Protein AF-0000000085151827 (afdb_homodimer)

InterPro domains:
  IPR039366 Type 3 secretion system pilotin [PF09619] (33-127)
  IPR053196 Uncharacterized lipoprotein YbaY-like [PTHR38013] (10-132)

Structure (mmCIF, N/CA/C/O backbone):
data_AF-0000000085151827-model_v1
#
loop_
_entity.id
_entity.type
_entity.pdbx_description
1 polymer 'Chaperone for general secretion pathway YbaY'
#
loop_
_atom_site.group_PDB
_atom_site.id
_atom_site.type_symbol
_atom_site.label_atom_id
_atom_site.label_alt_id
_atom_site.label_comp_id
_atom_site.label_asym_id
_atom_site.label_entity_id
_atom_site.label_seq_id
_atom_site.pdbx_PDB_ins_code
_atom_site.Cartn_x
_atom_site.Cartn_y
_atom_site.Cartn_z
_atom_site.occupancy
_atom_site.B_iso_or_equiv
_atom_site.auth_seq_id
_atom_site.auth_comp_id
_atom_site.auth_asym_id
_atom_site.auth_atom_id
_atom_site.pdbx_PDB_model_num
ATOM 1 N N . MET A 1 1 ? -59.781 53 51.469 1 29.02 1 MET A N 1
ATOM 2 C CA . MET A 1 1 ? -58.344 53.125 51.094 1 29.02 1 MET A CA 1
ATOM 3 C C . MET A 1 1 ? -57.875 51.938 50.312 1 29.02 1 MET A C 1
ATOM 5 O O . MET A 1 1 ? -56.719 51.844 49.938 1 29.02 1 MET A O 1
ATOM 9 N N . LEU A 1 2 ? -58.906 50.969 50 1 37.53 2 LEU A N 1
ATOM 10 C CA . LEU A 1 2 ? -58.656 49.625 49.5 1 37.53 2 LEU A CA 1
ATOM 11 C C . LEU A 1 2 ? -58.375 49.656 48 1 37.53 2 LEU A C 1
ATOM 13 O O . LEU A 1 2 ? -58.219 48.594 47.375 1 37.53 2 LEU A O 1
ATOM 17 N N . ILE A 1 3 ? -58.438 50.781 47.312 1 39.69 3 ILE A N 1
ATOM 18 C CA . ILE A 1 3 ? -58.5 50.844 45.875 1 39.69 3 ILE A CA 1
ATOM 19 C C . ILE A 1 3 ? -57.094 50.594 45.281 1 39.69 3 ILE A C 1
ATOM 21 O O . ILE A 1 3 ? -56.906 50.594 44.062 1 39.69 3 ILE A O 1
ATOM 25 N N . ILE A 1 4 ? -56.031 50.75 46.156 1 45.44 4 ILE A N 1
ATOM 26 C CA . ILE A 1 4 ? -54.719 51 45.531 1 45.44 4 ILE A CA 1
ATOM 27 C C . ILE A 1 4 ? -54.188 49.688 44.938 1 45.44 4 ILE A C 1
ATOM 29 O O . ILE A 1 4 ? -53.125 49.688 44.344 1 45.44 4 ILE A O 1
ATOM 33 N N . LYS A 1 5 ? -54.75 48.531 45.312 1 45.72 5 LYS A N 1
ATOM 34 C CA . LYS A 1 5 ? -53.812 47.406 45.188 1 45.72 5 LYS A CA 1
ATOM 35 C C . LYS A 1 5 ? -53.688 46.969 43.75 1 45.72 5 LYS A C 1
ATOM 37 O O . LYS A 1 5 ? -53 45.969 43.438 1 45.72 5 LYS A O 1
ATOM 42 N N . LYS A 1 6 ? -54.688 47.406 42.938 1 51.09 6 LYS A N 1
ATOM 43 C CA . LYS A 1 6 ? -54.719 46.594 41.719 1 51.09 6 LYS A CA 1
ATOM 44 C C . LYS A 1 6 ? -53.562 46.938 40.781 1 51.09 6 LYS A C 1
ATOM 46 O O . LYS A 1 6 ? -53.375 46.281 39.781 1 51.09 6 LYS A O 1
ATOM 51 N N . GLY A 1 7 ? -52.844 48.094 41.031 1 41.97 7 GLY A N 1
ATOM 52 C CA . GLY A 1 7 ? -51.938 48.5 39.969 1 41.97 7 GLY A CA 1
ATOM 53 C C . GLY A 1 7 ? -50.625 47.75 40 1 41.97 7 GLY A C 1
ATOM 54 O O . GLY A 1 7 ? -49.844 47.844 39.031 1 41.97 7 GLY A O 1
ATOM 55 N N . ILE A 1 8 ? -50.219 47.188 41.219 1 50 8 ILE A N 1
ATOM 56 C CA . ILE A 1 8 ? -48.844 46.719 41.344 1 50 8 ILE A CA 1
ATOM 57 C C . ILE A 1 8 ? -48.688 45.375 40.656 1 50 8 ILE A C 1
ATOM 59 O O . ILE A 1 8 ? -47.562 44.906 40.469 1 50 8 ILE A O 1
ATOM 63 N N . GLN A 1 9 ? -49.812 44.688 40.281 1 51.62 9 GLN A N 1
ATOM 64 C CA . GLN A 1 9 ? -49.562 43.312 39.812 1 51.62 9 GLN A CA 1
ATOM 65 C C . GLN A 1 9 ? -48.969 43.281 38.406 1 51.62 9 GLN A C 1
ATOM 67 O O . GLN A 1 9 ? -48.219 42.375 38.062 1 51.62 9 GLN A O 1
ATOM 72 N N . PHE A 1 10 ? -49.219 44.375 37.625 1 53.09 10 PHE A N 1
ATOM 73 C CA . PHE A 1 10 ? -48.875 44.188 36.219 1 53.09 10 PHE A CA 1
ATOM 74 C C . PHE A 1 10 ? -47.375 44.406 36 1 53.09 10 PHE A C 1
ATOM 76 O O . PHE A 1 10 ? -46.844 44.062 34.938 1 53.09 10 PHE A O 1
ATOM 83 N N . ALA A 1 11 ? -46.656 45.125 36.938 1 52.56 11 ALA A N 1
ATOM 84 C CA . ALA A 1 11 ? -45.281 45.531 36.625 1 52.56 11 ALA A CA 1
ATOM 85 C C . ALA A 1 11 ? -44.312 44.375 36.812 1 52.56 11 ALA A C 1
ATOM 87 O O . ALA A 1 11 ? -43.188 44.438 36.312 1 52.56 11 ALA A O 1
ATOM 88 N N . VAL A 1 12 ? -44.656 43.312 37.562 1 53.84 12 VAL A N 1
ATOM 89 C CA . VAL A 1 12 ? -43.656 42.312 37.906 1 53.84 12 VAL A CA 1
ATOM 90 C C . VAL A 1 12 ? -43.406 41.375 36.75 1 53.84 12 VAL A C 1
ATOM 92 O O . VAL A 1 12 ? -42.312 40.812 36.594 1 53.84 12 VAL A O 1
ATOM 95 N N . VAL A 1 13 ? -44.312 41.188 35.812 1 55.31 13 VAL A N 1
ATOM 96 C CA . VAL A 1 13 ? -44.188 40.094 34.844 1 55.31 13 VAL A CA 1
ATOM 97 C C . VAL A 1 13 ? -43.188 40.5 33.75 1 55.31 13 VAL A C 1
ATOM 99 O O . VAL A 1 13 ? -42.594 39.625 33.094 1 55.31 13 VAL A O 1
ATOM 102 N N . THR A 1 14 ? -42.875 41.781 33.438 1 55.44 14 THR A N 1
ATOM 103 C CA . THR A 1 14 ? -42.156 42.125 32.188 1 55.44 14 THR A CA 1
ATOM 104 C C . THR A 1 14 ? -40.656 41.906 32.344 1 55.44 14 THR A C 1
ATOM 106 O O . THR A 1 14 ? -39.938 41.906 31.344 1 55.44 14 THR A O 1
ATOM 109 N N . LEU A 1 15 ? -40 41.688 33.531 1 56.03 15 LEU A N 1
ATOM 110 C CA . LEU A 1 15 ? -38.562 41.719 33.625 1 56.03 15 LEU A CA 1
ATOM 111 C C . LEU A 1 15 ? -37.938 40.406 33.156 1 56.03 15 LEU A C 1
ATOM 113 O O . LEU A 1 15 ? -36.781 40.375 32.781 1 56.03 15 LEU A O 1
ATOM 117 N N . ILE A 1 16 ? -38.625 39.312 33.125 1 59.09 16 ILE A N 1
ATOM 118 C CA . ILE A 1 16 ? -37.938 38.031 33.031 1 59.09 16 ILE A CA 1
ATOM 119 C C . ILE A 1 16 ? -37.562 37.75 31.578 1 59.09 16 ILE A C 1
ATOM 121 O O . ILE A 1 16 ? -36.906 36.75 31.281 1 59.09 16 ILE A O 1
ATOM 125 N N . ALA A 1 17 ? -37.938 38.5 30.5 1 56.44 17 ALA A N 1
ATOM 126 C CA . ALA A 1 17 ? -37.781 37.938 29.172 1 56.44 17 ALA A CA 1
ATOM 127 C C . ALA A 1 17 ? -36.375 38.125 28.625 1 56.44 17 ALA A C 1
ATOM 129 O O . ALA A 1 17 ? -36.062 37.688 27.5 1 56.44 17 ALA A O 1
ATOM 130 N N . ILE A 1 18 ? -35.438 38.875 29.156 1 57.5 18 ILE A N 1
ATOM 131 C CA . ILE A 1 18 ? -34.312 39.312 28.312 1 57.5 18 ILE A CA 1
ATOM 132 C C . ILE A 1 18 ? -33.25 38.219 28.297 1 57.5 18 ILE A C 1
ATOM 134 O O . ILE A 1 18 ? -32.219 38.375 27.641 1 57.5 18 ILE A O 1
ATOM 138 N N . MET A 1 19 ? -33.188 37.156 29.141 1 54.66 19 MET A N 1
ATOM 139 C CA . MET A 1 19 ? -31.922 36.438 29.234 1 54.66 19 MET A CA 1
ATOM 140 C C . MET A 1 19 ? -31.812 35.406 28.125 1 54.66 19 MET A C 1
ATOM 142 O O . MET A 1 19 ? -30.984 34.469 28.219 1 54.66 19 MET A O 1
ATOM 146 N N . LEU A 1 20 ? -32.719 35.219 27.172 1 57.94 20 LEU A N 1
ATOM 147 C CA . LEU A 1 20 ? -32.594 34.031 26.312 1 57.94 20 LEU A CA 1
ATOM 148 C C . LEU A 1 20 ? -31.562 34.281 25.203 1 57.94 20 LEU A C 1
ATOM 150 O O . LEU A 1 20 ? -31.547 33.562 24.203 1 57.94 20 LEU A O 1
ATOM 154 N N . ASN A 1 21 ? -30.703 35.344 25.188 1 58.06 21 ASN A N 1
ATOM 155 C CA . ASN A 1 21 ? -29.859 35.438 23.984 1 58.06 21 ASN A CA 1
ATOM 156 C C . ASN A 1 21 ? -28.688 34.469 24.016 1 58.06 21 ASN A C 1
ATOM 158 O O . ASN A 1 21 ? -27.719 34.625 23.281 1 58.06 21 ASN A O 1
ATOM 162 N N . GLY A 1 22 ? -28.531 33.562 25.031 1 57.38 22 GLY A N 1
ATOM 163 C CA . GLY A 1 22 ? -27.234 32.938 25.109 1 57.38 22 GLY A CA 1
ATOM 164 C C . GLY A 1 22 ? -26.984 31.938 24 1 57.38 22 GLY A C 1
ATOM 165 O O . GLY A 1 22 ? -26.297 30.938 24.203 1 57.38 22 GLY A O 1
ATOM 166 N N . CYS A 1 23 ? -27.703 31.906 22.844 1 57.81 23 CYS A N 1
ATOM 167 C CA . CYS A 1 23 ? -27.297 30.906 21.859 1 57.81 23 CYS A CA 1
ATOM 168 C C . CYS A 1 23 ? -25.953 31.25 21.234 1 57.81 23 CYS A C 1
ATOM 170 O O . CYS A 1 23 ? -25.859 32.219 20.469 1 57.81 23 CYS A O 1
ATOM 172 N N . VAL A 1 24 ? -24.797 31.094 21.906 1 63.91 24 VAL A N 1
ATOM 173 C CA . VAL A 1 24 ? -23.5 31.172 21.266 1 63.91 24 VAL A CA 1
ATOM 174 C C . VAL A 1 24 ? -23.438 30.203 20.078 1 63.91 24 VAL A C 1
ATOM 176 O O . VAL A 1 24 ? -23.609 28.984 20.25 1 63.91 24 VAL A O 1
ATOM 179 N N . THR A 1 25 ? -23.781 30.516 18.828 1 65.62 25 THR A N 1
ATOM 180 C CA . THR A 1 25 ? -23.531 29.703 17.656 1 65.62 25 THR A CA 1
ATOM 181 C C . THR A 1 25 ? -22.047 29.375 17.516 1 65.62 25 THR A C 1
ATOM 183 O O . THR A 1 25 ? -21.219 30.281 17.391 1 65.62 25 THR A O 1
ATOM 186 N N . ILE A 1 26 ? -21.578 28.375 18.062 1 68.25 26 ILE A N 1
ATOM 187 C CA . ILE A 1 26 ? -20.219 27.906 17.844 1 68.25 26 ILE A CA 1
ATOM 188 C C . ILE A 1 26 ? -19.953 27.734 16.344 1 68.25 26 ILE A C 1
ATOM 190 O O . ILE A 1 26 ? -20.625 26.922 15.688 1 68.25 26 ILE A O 1
ATOM 194 N N . GLU A 1 27 ? -19.531 28.781 15.617 1 73.62 27 GLU A N 1
ATOM 195 C CA . GLU A 1 27 ? -19.141 28.594 14.227 1 73.62 27 GLU A CA 1
ATOM 196 C C . GLU A 1 27 ? -18.094 27.484 14.102 1 73.62 27 GLU A C 1
ATOM 198 O O . GLU A 1 27 ? -17.094 27.484 14.82 1 73.62 27 GLU A O 1
ATOM 203 N N . PRO A 1 28 ? -18.375 26.469 13.5 1 77.19 28 PRO A N 1
ATOM 204 C CA . PRO A 1 28 ? -17.359 25.422 13.32 1 77.19 28 PRO A CA 1
ATOM 205 C C . PRO A 1 28 ? -16.062 25.953 12.719 1 77.19 28 PRO A C 1
ATOM 207 O O . PRO A 1 28 ? -16.078 26.859 11.883 1 77.19 28 PRO A O 1
ATOM 210 N N . GLU A 1 29 ? -14.984 25.828 13.375 1 86.5 29 GLU A N 1
ATOM 211 C CA . GLU A 1 29 ? -13.68 26.219 12.867 1 86.5 29 GLU A CA 1
ATOM 212 C C . GLU A 1 29 ? -13.453 25.703 11.445 1 86.5 29 GLU A C 1
ATOM 214 O O . GLU A 1 29 ? -13.961 24.641 11.086 1 86.5 29 GLU A O 1
ATOM 219 N N . LYS A 1 30 ? -12.852 26.469 10.594 1 93.19 30 LYS A N 1
ATOM 220 C CA . LYS A 1 30 ? -12.562 26.094 9.211 1 93.19 30 LYS A CA 1
ATOM 221 C C . LYS A 1 30 ? -11.594 24.922 9.148 1 93.19 30 LYS A C 1
ATOM 223 O O . LYS A 1 30 ? -10.641 24.844 9.922 1 93.19 30 LYS A O 1
ATOM 228 N N . PRO A 1 31 ? -11.82 24.016 8.227 1 96.19 31 PRO A N 1
ATOM 229 C CA . PRO A 1 31 ? -10.93 22.859 8.109 1 96.19 31 PRO A CA 1
ATOM 230 C C . PRO A 1 31 ? -9.516 23.25 7.676 1 96.19 31 PRO A C 1
ATOM 232 O O . PRO A 1 31 ? -9.312 24.344 7.141 1 96.19 31 PRO A O 1
ATOM 235 N N . VAL A 1 32 ? -8.609 22.438 7.977 1 97.5 32 VAL A N 1
ATOM 236 C CA . VAL A 1 32 ? -7.223 22.594 7.535 1 97.5 32 VAL A CA 1
ATOM 237 C C . VAL A 1 32 ? -7.012 21.812 6.234 1 97.5 32 VAL A C 1
ATOM 239 O O . VAL A 1 32 ? -7.312 20.625 6.16 1 97.5 32 VAL A O 1
ATOM 242 N N . ILE A 1 33 ? -6.504 22.453 5.203 1 98.31 33 ILE A N 1
ATOM 243 C CA . ILE A 1 33 ? -6.332 21.844 3.889 1 98.31 33 ILE A CA 1
ATOM 244 C C . ILE A 1 33 ? -4.844 21.719 3.562 1 98.31 33 ILE A C 1
ATOM 246 O O . ILE A 1 33 ? -4.09 22.688 3.719 1 98.31 33 ILE A O 1
ATOM 250 N N . VAL A 1 34 ? -4.418 20.547 3.217 1 98.69 34 VAL A N 1
ATOM 251 C CA . VAL A 1 34 ? -3.07 20.312 2.705 1 98.69 34 VAL A CA 1
ATOM 252 C C . VAL A 1 34 ? -3.139 19.922 1.23 1 98.69 34 VAL A C 1
ATOM 254 O O . VAL A 1 34 ? -3.785 18.938 0.871 1 98.69 34 VAL A O 1
ATOM 257 N N . ASN A 1 35 ? -2.525 20.656 0.354 1 98.56 35 ASN A N 1
ATOM 258 C CA . ASN A 1 35 ? -2.508 20.375 -1.078 1 98.56 35 ASN A CA 1
ATOM 259 C C . ASN A 1 35 ? -1.084 20.25 -1.606 1 98.56 35 ASN A C 1
ATOM 261 O O . ASN A 1 35 ? -0.129 20.656 -0.941 1 98.56 35 ASN A O 1
ATOM 265 N N . GLY A 1 36 ? -0.943 19.625 -2.799 1 98.75 36 GLY A N 1
ATOM 266 C CA . GLY A 1 36 ? 0.365 19.547 -3.428 1 98.75 36 GLY A CA 1
ATOM 267 C C . GLY A 1 36 ? 0.406 18.547 -4.574 1 98.75 36 GLY A C 1
ATOM 268 O O . GLY A 1 36 ? -0.617 18.266 -5.203 1 98.75 36 GLY A O 1
ATOM 269 N N . TYR A 1 37 ? 1.612 18.203 -4.887 1 98.81 37 TYR A N 1
ATOM 270 C CA . TYR A 1 37 ? 1.882 17.234 -5.945 1 98.81 37 TYR A CA 1
ATOM 271 C C . TYR A 1 37 ? 2.867 16.172 -5.473 1 98.81 37 TYR A C 1
ATOM 273 O O . TYR A 1 37 ? 3.742 16.438 -4.648 1 98.81 37 TYR A O 1
ATOM 281 N N . ALA A 1 38 ? 2.674 14.961 -5.895 1 98.88 38 ALA A N 1
ATOM 282 C CA . ALA A 1 38 ? 3.637 13.883 -5.703 1 98.88 38 ALA A CA 1
ATOM 283 C C . ALA A 1 38 ? 4.215 13.422 -7.039 1 98.88 38 ALA A C 1
ATOM 285 O O . ALA A 1 38 ? 3.469 13.094 -7.965 1 98.88 38 ALA A O 1
ATOM 286 N N . GLY A 1 39 ? 5.527 13.422 -7.129 1 98.69 39 GLY A N 1
ATOM 287 C CA . GLY A 1 39 ? 6.176 13.031 -8.375 1 98.69 39 GLY A CA 1
ATOM 288 C C . GLY A 1 39 ? 7.582 12.5 -8.172 1 98.69 39 GLY A C 1
ATOM 289 O O . GLY A 1 39 ? 7.957 12.125 -7.059 1 98.69 39 GLY A O 1
ATOM 290 N N . TYR A 1 40 ? 8.266 12.281 -9.297 1 98.62 40 TYR A N 1
ATOM 291 C CA . TYR A 1 40 ? 9.664 11.891 -9.344 1 98.62 40 TYR A CA 1
ATOM 292 C C . TYR A 1 40 ? 10.398 12.609 -10.469 1 98.62 40 TYR A C 1
ATOM 294 O O . TYR A 1 40 ? 9.766 13.148 -11.383 1 98.62 40 TYR A O 1
ATOM 302 N N . ILE A 1 41 ? 11.711 12.609 -10.484 1 96.94 41 ILE A N 1
ATOM 303 C CA . ILE A 1 41 ? 12.5 13.406 -11.406 1 96.94 41 ILE A CA 1
ATOM 304 C C . ILE A 1 41 ? 12.852 12.578 -12.641 1 96.94 41 ILE A C 1
ATOM 306 O O . ILE A 1 41 ? 12.875 13.094 -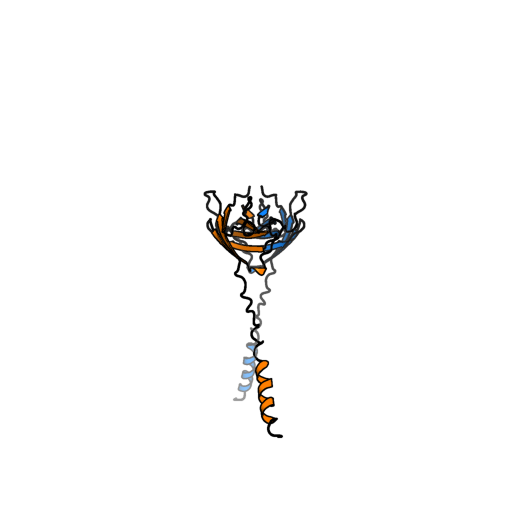13.758 1 96.94 41 ILE A O 1
ATOM 310 N N . GLU A 1 42 ? 13.039 11.258 -12.5 1 94.94 42 GLU A N 1
ATOM 311 C CA . GLU A 1 42 ? 13.469 10.383 -13.594 1 94.94 42 GLU A CA 1
ATOM 312 C C . GLU A 1 42 ? 12.5 10.445 -14.766 1 94.94 42 GLU A C 1
ATOM 314 O O . GLU A 1 42 ? 11.281 10.469 -14.57 1 94.94 42 GLU A O 1
ATOM 319 N N . LYS A 1 43 ? 13.172 10.57 -15.984 1 93.81 43 LYS A N 1
ATOM 320 C CA . LYS A 1 43 ? 12.352 10.555 -17.188 1 93.81 43 LYS A CA 1
ATOM 321 C C . LYS A 1 43 ? 11.992 9.125 -17.594 1 93.81 43 LYS A C 1
ATOM 323 O O . LYS A 1 43 ? 12.516 8.602 -18.578 1 93.81 43 LYS A O 1
ATOM 328 N N . ILE A 1 44 ? 11.109 8.578 -16.922 1 93.5 44 ILE A N 1
ATOM 329 C CA . ILE A 1 44 ? 10.68 7.207 -17.156 1 93.5 44 ILE A CA 1
ATOM 330 C C . ILE A 1 44 ? 9.148 7.141 -17.141 1 93.5 44 ILE A C 1
ATOM 332 O O 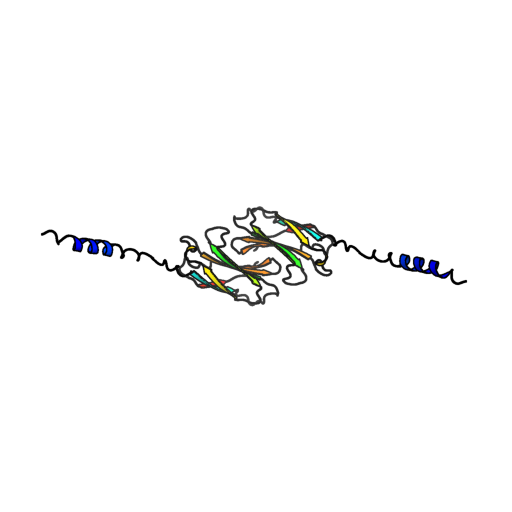. ILE A 1 44 ? 8.5 7.734 -16.281 1 93.5 44 ILE A O 1
ATOM 336 N N . ALA A 1 45 ? 8.664 6.434 -18.125 1 94.38 45 ALA A N 1
ATOM 337 C CA . ALA A 1 45 ? 7.223 6.172 -18.156 1 94.38 45 ALA A CA 1
ATOM 338 C C . ALA A 1 45 ? 6.859 5.043 -17.203 1 94.38 45 ALA A C 1
ATOM 340 O O . ALA A 1 45 ? 7.574 4.043 -17.109 1 94.38 45 ALA A O 1
ATOM 341 N N . LEU A 1 46 ? 5.711 5.148 -16.531 1 96.88 46 LEU A N 1
ATOM 342 C CA . LEU A 1 46 ? 5.219 4.105 -15.641 1 96.88 46 LEU A CA 1
ATOM 343 C C . LEU A 1 46 ? 4.59 2.963 -16.438 1 96.88 46 LEU A C 1
ATOM 345 O O . LEU A 1 46 ? 3.883 3.201 -17.422 1 96.88 46 LEU A O 1
ATOM 349 N N . PRO A 1 47 ? 4.891 1.758 -15.969 1 94.25 47 PRO A N 1
ATOM 350 C CA . PRO A 1 47 ? 4.102 0.685 -16.578 1 94.25 47 PRO A CA 1
ATOM 351 C C . PRO A 1 47 ? 2.607 0.82 -16.312 1 94.25 47 PRO A C 1
ATOM 353 O O . PRO A 1 47 ? 2.209 1.533 -15.383 1 94.25 47 PRO A O 1
ATOM 356 N N . GLN A 1 48 ? 1.887 0.151 -17.141 1 93.94 48 GLN A N 1
ATOM 357 C CA . GLN A 1 48 ? 0.452 0.124 -16.891 1 93.94 48 GLN A CA 1
ATOM 358 C C . GLN A 1 48 ? 0.142 -0.593 -15.57 1 93.94 48 GLN A C 1
ATOM 360 O O . GLN A 1 48 ? 0.761 -1.611 -15.258 1 93.94 48 GLN A O 1
ATOM 365 N N . GLY A 1 49 ? -0.82 -0.08 -14.859 1 94.25 49 GLY A N 1
ATOM 366 C CA . GLY A 1 49 ? -1.29 -0.765 -13.664 1 94.25 49 GLY A CA 1
ATOM 367 C C . GLY A 1 49 ? -0.593 -0.304 -12.398 1 94.25 49 GLY A C 1
ATOM 368 O O . GLY A 1 49 ? -0.712 -0.942 -11.352 1 94.25 49 GLY A O 1
ATOM 369 N N . CYS A 1 50 ? 0.085 0.76 -12.492 1 96.94 50 CYS A N 1
ATOM 370 C CA . CYS A 1 50 ? 0.715 1.301 -11.297 1 96.94 50 CYS A CA 1
ATOM 371 C C . CYS A 1 50 ? -0.319 1.942 -10.375 1 96.94 50 CYS A C 1
ATOM 373 O O . CYS A 1 50 ? -1.352 2.428 -10.844 1 96.94 50 CYS A O 1
ATOM 375 N N . LYS A 1 51 ? -0.005 1.865 -9.102 1 96.88 51 LYS A N 1
ATOM 376 C CA . LYS A 1 51 ? -0.793 2.541 -8.078 1 96.88 51 LYS A CA 1
ATOM 377 C C . LYS A 1 51 ? 0.071 3.498 -7.262 1 96.88 51 LYS A C 1
ATOM 379 O O . LYS A 1 51 ? 1.271 3.268 -7.09 1 96.88 51 LYS A O 1
ATOM 384 N N . ILE A 1 52 ? -0.596 4.559 -6.848 1 98.19 52 ILE A N 1
ATOM 385 C CA . ILE A 1 52 ? 0.093 5.473 -5.945 1 98.19 52 ILE A CA 1
ATOM 386 C C . ILE A 1 52 ? -0.633 5.516 -4.602 1 98.19 52 ILE A C 1
ATOM 388 O O . ILE A 1 52 ? -1.865 5.48 -4.555 1 98.19 52 ILE A O 1
ATOM 392 N N . ASN A 1 53 ? 0.134 5.496 -3.559 1 98.06 53 ASN A N 1
ATOM 393 C CA . ASN A 1 53 ? -0.335 5.812 -2.213 1 98.06 53 ASN A CA 1
ATOM 394 C C . ASN A 1 53 ? 0.277 7.113 -1.7 1 98.06 53 ASN A C 1
ATOM 396 O O . ASN A 1 53 ? 1.497 7.285 -1.731 1 98.06 53 ASN A O 1
ATOM 400 N N . ILE A 1 54 ? -0.564 8.062 -1.331 1 98.81 54 ILE A N 1
ATOM 401 C CA . ILE A 1 54 ? -0.138 9.305 -0.692 1 98.81 54 ILE A CA 1
ATOM 402 C C . ILE A 1 54 ? -0.708 9.375 0.722 1 98.81 54 ILE A C 1
ATOM 404 O O . ILE A 1 54 ? -1.912 9.203 0.922 1 98.81 54 ILE A O 1
ATOM 408 N N . ALA A 1 55 ? 0.155 9.625 1.655 1 98.31 55 ALA A N 1
ATOM 409 C CA . ALA A 1 55 ? -0.284 9.578 3.047 1 98.31 55 ALA A CA 1
ATOM 410 C C . ALA A 1 55 ? 0.156 10.828 3.803 1 98.31 55 ALA A C 1
ATOM 412 O O . ALA A 1 55 ? 1.257 11.344 3.582 1 98.31 55 ALA A O 1
ATOM 413 N N . LEU A 1 56 ? -0.743 11.367 4.547 1 98.44 56 LEU A N 1
ATOM 414 C CA . LEU A 1 56 ? -0.433 12.32 5.605 1 98.44 56 LEU A CA 1
ATOM 415 C C . LEU A 1 56 ? -0.112 11.602 6.91 1 98.44 56 LEU A C 1
ATOM 417 O O . LEU A 1 56 ? -0.943 10.852 7.43 1 98.44 56 LEU A O 1
ATOM 421 N N . ILE A 1 57 ? 1.115 11.828 7.438 1 97.56 57 ILE A N 1
ATOM 422 C CA . ILE A 1 57 ? 1.557 11.031 8.578 1 97.56 57 ILE A CA 1
ATOM 423 C C . ILE A 1 57 ? 2.057 11.945 9.688 1 97.56 57 ILE A C 1
ATOM 425 O O . ILE A 1 57 ? 2.098 13.164 9.523 1 97.56 57 ILE A O 1
ATOM 429 N N . ASP A 1 58 ? 2.246 11.32 10.898 1 97.31 58 ASP A N 1
ATOM 430 C CA . ASP A 1 58 ? 2.982 11.938 12 1 97.31 58 ASP A CA 1
ATOM 431 C C . ASP A 1 58 ? 4.406 11.398 12.078 1 97.31 58 ASP A C 1
ATOM 433 O O . ASP A 1 58 ? 4.617 10.234 12.422 1 97.31 58 ASP A O 1
ATOM 437 N N . PHE A 1 59 ? 5.438 12.203 11.766 1 95.69 59 PHE A N 1
ATOM 438 C CA . PHE A 1 59 ? 6.824 11.758 11.766 1 95.69 59 PHE A CA 1
ATOM 439 C C . PHE A 1 59 ? 7.262 11.328 13.164 1 95.69 59 PHE A C 1
ATOM 441 O O . PHE A 1 59 ? 8.227 10.578 13.312 1 95.69 59 PHE A O 1
ATOM 448 N N . ASN A 1 60 ? 6.492 11.719 14.148 1 94.5 60 ASN A N 1
ATOM 449 C CA . ASN A 1 60 ? 6.91 11.43 15.523 1 94.5 60 ASN A CA 1
ATOM 450 C C . ASN A 1 60 ? 6.348 10.102 16.016 1 94.5 60 ASN A C 1
ATOM 452 O O . ASN A 1 60 ? 6.859 9.523 16.969 1 94.5 60 ASN A O 1
ATOM 456 N N . THR A 1 61 ? 5.25 9.711 15.445 1 92.69 61 THR A N 1
ATOM 457 C CA . THR A 1 61 ? 4.559 8.523 15.938 1 92.69 61 THR A CA 1
ATOM 458 C C . THR A 1 61 ? 4.629 7.398 14.906 1 92.69 61 THR A C 1
ATOM 460 O O . THR A 1 61 ? 3.898 7.41 13.914 1 92.69 61 THR A O 1
ATOM 463 N N . PRO A 1 62 ? 5.398 6.418 15.258 1 85.19 62 PRO A N 1
ATOM 464 C CA . PRO A 1 62 ? 5.547 5.301 14.32 1 85.19 62 PRO A CA 1
ATOM 465 C C . PRO A 1 62 ? 4.207 4.707 13.898 1 85.19 62 PRO A C 1
ATOM 467 O O . PRO A 1 62 ? 3.35 4.434 14.742 1 85.19 62 PRO A O 1
ATOM 470 N N . GLY A 1 63 ? 4.066 4.555 12.633 1 85.12 63 GLY A N 1
ATOM 471 C CA . GLY A 1 63 ? 2.908 3.865 12.086 1 85.12 63 GLY A CA 1
ATOM 472 C C . GLY A 1 63 ? 1.66 4.727 12.062 1 85.12 63 GLY A C 1
ATOM 473 O O . GLY A 1 63 ? 0.584 4.258 11.68 1 85.12 63 GLY A O 1
ATOM 474 N N . ALA A 1 64 ? 1.742 5.969 12.5 1 90.31 64 ALA A N 1
ATOM 475 C CA . ALA A 1 64 ? 0.556 6.816 12.578 1 90.31 64 ALA A CA 1
ATOM 476 C C . ALA A 1 64 ? 0.232 7.43 11.219 1 90.31 64 ALA A C 1
ATOM 478 O O . ALA A 1 64 ? 0.827 8.438 10.82 1 90.31 64 ALA A O 1
ATOM 479 N N . ILE A 1 65 ? -0.671 6.84 10.516 1 93.62 65 ILE A N 1
ATOM 480 C CA . ILE A 1 65 ? -1.235 7.391 9.289 1 93.62 65 ILE A CA 1
ATOM 481 C C . ILE A 1 65 ? -2.516 8.156 9.609 1 93.62 65 ILE A C 1
ATOM 483 O O . ILE A 1 65 ? -3.486 7.578 10.102 1 93.62 65 ILE A O 1
ATOM 487 N N . ILE A 1 66 ? -2.457 9.414 9.414 1 95.88 66 ILE A N 1
ATOM 488 C CA . ILE A 1 66 ? -3.582 10.289 9.703 1 95.88 66 ILE A CA 1
ATOM 489 C C . ILE A 1 66 ? -4.633 10.172 8.594 1 95.88 66 ILE A C 1
ATOM 491 O O . ILE A 1 66 ? -5.824 10.031 8.875 1 95.88 66 ILE A O 1
ATOM 495 N N . SER A 1 67 ? -4.242 10.242 7.387 1 95.69 67 SER A N 1
ATOM 496 C CA . SER A 1 67 ? -5.078 10.07 6.199 1 95.69 67 SER A CA 1
ATOM 497 C C . SER A 1 67 ? -4.254 9.578 5.016 1 95.69 67 SER A C 1
ATOM 499 O O . SER A 1 67 ? -3.047 9.812 4.945 1 95.69 67 SER A O 1
ATOM 501 N N . GLN A 1 68 ? -4.977 8.812 4.137 1 96.44 68 GLN A N 1
ATOM 502 C CA . GLN A 1 68 ? -4.254 8.352 2.955 1 96.44 68 GLN A CA 1
ATOM 503 C C . GLN A 1 68 ? -5.203 8.148 1.774 1 96.44 68 GLN A C 1
ATOM 505 O O . GLN A 1 68 ? -6.406 7.973 1.962 1 96.44 68 GLN A O 1
ATOM 510 N N . LYS A 1 69 ? -4.574 8.148 0.606 1 96.5 69 LYS A N 1
ATOM 511 C CA . LYS A 1 69 ? -5.238 7.891 -0.669 1 96.5 69 LYS A CA 1
ATOM 512 C C . LYS A 1 69 ? -4.445 6.887 -1.506 1 96.5 69 LYS A C 1
ATOM 514 O O . LYS A 1 69 ? -3.219 6.961 -1.575 1 96.5 69 LYS A O 1
ATOM 519 N N . ASN A 1 70 ? -5.109 5.941 -2 1 94.81 70 ASN A N 1
ATOM 520 C CA . ASN A 1 70 ? -4.543 4.91 -2.859 1 94.81 70 ASN A CA 1
ATOM 521 C C . ASN A 1 70 ? -5.336 4.762 -4.156 1 94.81 70 ASN A C 1
ATOM 523 O O . ASN A 1 70 ? -6.535 4.477 -4.125 1 94.81 70 ASN A O 1
ATOM 527 N N . PHE A 1 71 ? -4.734 5.016 -5.285 1 96.81 71 PHE A N 1
ATOM 528 C CA . PHE A 1 71 ? -5.469 4.941 -6.543 1 96.81 71 PHE A CA 1
ATOM 529 C C . PHE A 1 71 ? -4.527 4.621 -7.699 1 96.81 71 PHE A C 1
ATOM 531 O O . PHE A 1 71 ? -3.307 4.727 -7.559 1 96.81 71 PHE A O 1
ATOM 538 N N . ASP A 1 72 ? -5.098 4.242 -8.852 1 96.12 72 ASP A N 1
ATOM 539 C CA . ASP A 1 72 ? -4.34 3.947 -10.062 1 96.12 72 ASP A CA 1
ATOM 540 C C . ASP A 1 72 ? -3.73 5.215 -10.648 1 96.12 72 ASP A C 1
ATOM 542 O O . ASP A 1 72 ? -4.371 6.27 -10.664 1 96.12 72 ASP A O 1
ATOM 546 N N . ILE A 1 73 ? -2.551 5.07 -11.148 1 97.25 73 ILE A N 1
ATOM 547 C CA . ILE A 1 73 ? -1.936 6.223 -11.789 1 97.25 73 ILE A CA 1
ATOM 548 C C . ILE A 1 73 ? -1.328 5.805 -13.125 1 97.25 73 ILE A C 1
ATOM 550 O O . ILE A 1 73 ? -0.834 4.684 -13.266 1 97.25 73 ILE A O 1
ATOM 554 N N . ALA A 1 74 ? -1.287 6.824 -14.078 1 95.56 74 ALA A N 1
ATOM 555 C CA . ALA A 1 74 ? -0.671 6.602 -15.383 1 95.56 74 ALA A CA 1
ATOM 556 C C . ALA A 1 74 ? 0.577 7.465 -15.555 1 95.56 74 ALA A C 1
ATOM 558 O O . ALA A 1 74 ? 1.513 7.078 -16.266 1 95.56 74 ALA A O 1
ATOM 559 N N . ARG A 1 75 ? 0.513 8.586 -14.883 1 96.62 75 ARG A N 1
ATOM 560 C CA . ARG A 1 75 ? 1.622 9.523 -15.023 1 96.62 75 ARG A CA 1
ATOM 561 C C . ARG A 1 75 ? 1.8 10.359 -13.766 1 96.62 75 ARG A C 1
ATOM 563 O O . ARG A 1 75 ? 0.882 10.469 -12.945 1 96.62 75 ARG A O 1
ATOM 570 N N . ALA A 1 76 ? 3.045 10.844 -13.648 1 97.69 76 ALA A N 1
ATOM 571 C CA . ALA A 1 76 ? 3.391 11.797 -12.594 1 97.69 76 ALA A CA 1
ATOM 572 C C . ALA A 1 76 ? 3.854 13.125 -13.18 1 97.69 76 ALA A C 1
ATOM 574 O O . ALA A 1 76 ? 4.316 13.18 -14.32 1 97.69 76 ALA A O 1
ATOM 575 N N . PRO A 1 77 ? 3.66 14.227 -12.406 1 98.31 77 PRO A N 1
ATOM 576 C CA . PRO A 1 77 ? 3.211 14.305 -11.016 1 98.31 77 PRO A CA 1
ATOM 577 C C . PRO A 1 77 ? 1.691 14.25 -10.883 1 98.31 77 PRO A C 1
ATOM 579 O O . PRO A 1 77 ? 0.973 14.547 -11.836 1 98.31 77 PRO A O 1
ATOM 582 N N . VAL A 1 78 ? 1.25 13.789 -9.68 1 98.5 78 VAL A N 1
ATOM 583 C CA . VAL A 1 78 ? -0.172 13.68 -9.375 1 98.5 78 VAL A CA 1
ATOM 584 C C . VAL A 1 78 ? -0.542 14.688 -8.281 1 98.5 78 VAL A C 1
ATOM 586 O O . VAL A 1 78 ? 0.147 14.789 -7.262 1 98.5 78 VAL A O 1
ATOM 589 N N . PRO A 1 79 ? -1.589 15.438 -8.523 1 98.69 79 PRO A N 1
ATOM 590 C CA . PRO A 1 79 ? -2.045 16.328 -7.453 1 98.69 79 PRO A CA 1
ATOM 591 C C . PRO A 1 79 ? -2.744 15.578 -6.324 1 98.69 79 PRO A C 1
ATOM 593 O O . PRO A 1 79 ? -3.285 14.492 -6.543 1 98.69 79 PRO A O 1
ATOM 596 N N . PHE A 1 80 ? -2.678 16.141 -5.16 1 98.81 80 PHE A N 1
ATOM 597 C CA . PHE A 1 80 ? -3.434 15.609 -4.035 1 98.81 80 PHE A CA 1
ATOM 598 C C . PHE A 1 80 ? -3.975 16.734 -3.162 1 98.81 80 PHE A C 1
ATOM 600 O O . PHE A 1 80 ? -3.473 17.859 -3.207 1 98.81 80 PHE A O 1
ATOM 607 N N . LYS A 1 81 ? -5.02 16.359 -2.342 1 98.75 81 LYS A N 1
ATOM 608 C CA . LYS A 1 81 ? -5.633 17.25 -1.36 1 98.75 81 LYS A CA 1
ATOM 609 C C . LYS A 1 81 ? -6.129 16.469 -0.147 1 98.75 81 LYS A C 1
ATOM 611 O O . LYS A 1 81 ? -6.859 15.484 -0.29 1 98.75 81 LYS A O 1
ATOM 616 N N . PHE A 1 82 ? -5.68 16.844 0.947 1 98.62 82 PHE A N 1
ATOM 617 C CA . PHE A 1 82 ? -6.219 16.359 2.211 1 98.62 82 PHE A CA 1
ATOM 618 C C . PHE A 1 82 ? -7.004 17.453 2.926 1 98.62 82 PHE A C 1
ATOM 620 O O . PHE A 1 82 ? -6.539 18.594 3.029 1 98.62 82 PHE A O 1
ATOM 627 N N . THR A 1 83 ? -8.148 17.156 3.42 1 98.25 83 THR A N 1
ATOM 628 C CA . THR A 1 83 ? -8.977 18.047 4.215 1 98.25 83 THR A CA 1
ATOM 629 C C . THR A 1 83 ? -9.18 17.5 5.621 1 98.25 83 THR A C 1
ATOM 631 O O . THR A 1 83 ? -9.797 16.438 5.797 1 98.25 83 THR A O 1
ATOM 634 N N . LEU A 1 84 ? -8.711 18.266 6.578 1 97.44 84 LEU A N 1
ATOM 635 C CA . LEU A 1 84 ? -8.789 17.812 7.965 1 97.44 84 LEU A CA 1
ATOM 636 C C . LEU A 1 84 ? -9.688 18.734 8.781 1 97.44 84 LEU A C 1
ATOM 638 O O . LEU A 1 84 ? -9.484 19.953 8.797 1 97.44 84 LEU A O 1
ATOM 642 N N . PRO A 1 85 ? -10.625 18.094 9.469 1 95 85 PRO A N 1
ATOM 643 C CA . PRO A 1 85 ? -11.297 18.938 10.461 1 95 85 PRO A CA 1
ATOM 644 C C . PRO A 1 85 ? -10.32 19.578 11.445 1 95 85 PRO A C 1
ATOM 646 O O . PRO A 1 85 ? -9.406 18.906 11.93 1 95 85 PRO A O 1
ATOM 649 N N . ALA A 1 86 ? -10.617 20.781 11.773 1 93.69 86 ALA A N 1
ATOM 650 C CA . ALA A 1 86 ? -9.711 21.531 12.625 1 93.69 86 ALA A CA 1
ATOM 651 C C . ALA A 1 86 ? -9.531 20.875 13.984 1 93.69 86 ALA A C 1
ATOM 653 O O . ALA A 1 86 ? -8.445 20.906 14.562 1 93.69 86 ALA A O 1
ATOM 654 N N . GLU A 1 87 ? -10.539 20.234 14.492 1 91.88 87 GLU A N 1
ATOM 655 C CA . GLU A 1 87 ? -10.523 19.625 15.82 1 91.88 87 GLU A CA 1
ATOM 656 C C . GLU A 1 87 ? -9.602 18.406 15.859 1 91.88 87 GLU A C 1
ATOM 658 O O . GLU A 1 87 ? -9.188 17.969 16.938 1 91.88 87 GLU A O 1
ATOM 663 N N . LEU A 1 88 ? -9.281 17.938 14.594 1 91 88 LEU A N 1
ATOM 664 C CA . LEU A 1 88 ? -8.453 16.75 14.523 1 91 88 LEU A CA 1
ATOM 665 C C . LEU A 1 88 ? -6.977 17.109 14.391 1 91 88 LEU A C 1
ATOM 667 O O . LEU A 1 88 ? -6.105 16.25 14.531 1 91 88 LEU A O 1
ATOM 671 N N . VAL A 1 89 ? -6.773 18.344 14.078 1 96 89 VAL A N 1
ATOM 672 C CA . VAL A 1 89 ? -5.391 18.797 13.984 1 96 89 VAL A CA 1
ATOM 673 C C . VAL A 1 89 ? -4.836 19.062 15.383 1 96 89 VAL A C 1
ATOM 675 O O . VAL A 1 89 ? -5.383 19.875 16.141 1 96 89 VAL A O 1
ATOM 678 N N . LYS A 1 90 ? -3.822 18.391 15.75 1 95 90 LYS A N 1
ATOM 679 C CA . LYS A 1 90 ? -3.273 18.438 17.109 1 95 90 LYS A CA 1
ATOM 680 C C . LYS A 1 90 ? -1.93 19.156 17.125 1 95 90 LYS A C 1
ATOM 682 O O . LYS A 1 90 ? -1.112 19 16.219 1 95 90 LYS A O 1
ATOM 687 N N . SER A 1 91 ? -1.86 19.734 18.328 1 92.25 91 SER A N 1
ATOM 688 C CA . SER A 1 91 ? -0.564 20.359 18.562 1 92.25 91 SER A CA 1
ATOM 689 C C . SER A 1 91 ? 0.503 19.328 18.891 1 92.25 91 SER A C 1
ATOM 691 O O . SER A 1 91 ? 0.211 18.297 19.516 1 92.25 91 SER A O 1
ATOM 693 N N . GLY A 1 92 ? 1.701 19.375 18.391 1 93.94 92 GLY A N 1
ATOM 694 C CA . GLY A 1 92 ? 2.785 18.469 18.719 1 93.94 92 GLY A CA 1
ATOM 695 C C . GLY A 1 92 ? 3.027 17.422 17.656 1 93.94 92 GLY A C 1
ATOM 696 O O . GLY A 1 92 ? 4.051 16.734 17.672 1 93.94 92 GLY A O 1
ATOM 697 N N . VAL A 1 93 ? 1.945 17.266 16.875 1 96.81 93 VAL A N 1
ATOM 698 C CA . VAL A 1 93 ? 2.121 16.344 15.758 1 96.81 93 VAL A CA 1
ATOM 699 C C . VAL A 1 93 ? 3.09 16.953 14.742 1 96.81 93 VAL A C 1
ATOM 701 O O . VAL A 1 93 ? 3.014 18.141 14.43 1 96.81 93 VAL A O 1
ATOM 704 N N . ASP A 1 94 ? 4.059 16.156 14.305 1 97.56 94 ASP A N 1
ATOM 705 C CA . ASP A 1 94 ? 4.953 16.547 13.219 1 97.56 94 ASP A CA 1
ATOM 706 C C . ASP A 1 94 ? 4.434 16.047 11.875 1 97.56 94 ASP A C 1
ATOM 708 O O . ASP A 1 94 ? 4.887 15.023 11.375 1 97.56 94 ASP A O 1
ATOM 712 N N . TYR A 1 95 ? 3.549 16.797 11.234 1 98.38 95 TYR A N 1
ATOM 713 C CA . TYR A 1 95 ? 2.832 16.375 10.031 1 98.38 95 TYR A CA 1
ATOM 714 C C . TYR A 1 95 ? 3.762 16.359 8.828 1 98.38 95 TYR A C 1
ATOM 716 O O . TYR A 1 95 ? 4.531 17.297 8.609 1 98.38 95 TYR A O 1
ATOM 724 N N . GLY A 1 96 ? 3.633 15.32 8.062 1 98.38 96 GLY A N 1
ATOM 725 C CA . GLY A 1 96 ? 4.32 15.227 6.785 1 98.38 96 GLY A CA 1
ATOM 726 C C . GLY A 1 96 ? 3.543 14.438 5.75 1 98.38 96 GLY A C 1
ATOM 727 O O . GLY A 1 96 ? 2.566 13.758 6.082 1 98.38 96 GLY A O 1
ATOM 728 N N . VAL A 1 97 ? 3.906 14.641 4.496 1 98.81 97 VAL A N 1
ATOM 729 C CA . VAL A 1 97 ? 3.318 13.875 3.398 1 98.81 97 VAL A CA 1
ATOM 730 C C . VAL A 1 97 ? 4.363 12.93 2.814 1 98.81 97 VAL A C 1
ATOM 732 O O . VAL A 1 97 ? 5.52 13.305 2.621 1 98.81 97 VAL A O 1
ATOM 735 N N . VAL A 1 98 ? 4.004 11.664 2.65 1 98.44 98 VAL A N 1
ATOM 736 C CA . VAL A 1 98 ? 4.816 10.656 1.979 1 98.44 98 VAL A CA 1
ATOM 737 C C . VAL A 1 98 ? 4.039 10.055 0.812 1 98.44 98 VAL A C 1
ATOM 739 O O . VAL A 1 98 ? 2.805 10.062 0.812 1 98.44 98 VAL A O 1
ATOM 742 N N . ALA A 1 99 ? 4.758 9.57 -0.196 1 98.81 99 ALA A N 1
ATOM 743 C CA . ALA A 1 99 ? 4.137 8.938 -1.357 1 98.81 99 ALA A CA 1
ATOM 744 C C . ALA A 1 99 ? 4.953 7.738 -1.831 1 98.81 99 ALA A C 1
ATOM 746 O O . ALA A 1 99 ? 6.172 7.699 -1.649 1 98.81 99 ALA A O 1
ATOM 747 N N . MET A 1 100 ? 4.238 6.762 -2.387 1 98.56 100 MET A N 1
ATOM 748 C CA . MET A 1 100 ? 4.836 5.547 -2.938 1 98.56 100 MET A CA 1
ATOM 749 C C . MET A 1 100 ? 4.082 5.086 -4.18 1 98.56 100 MET A C 1
ATOM 751 O O . MET A 1 100 ? 2.852 5.094 -4.203 1 98.56 100 MET A O 1
ATOM 755 N N . ILE A 1 101 ? 4.836 4.746 -5.203 1 98.19 101 ILE A N 1
ATOM 756 C CA . ILE A 1 101 ? 4.238 4.117 -6.375 1 98.19 101 ILE A CA 1
ATOM 757 C C . ILE A 1 101 ? 4.562 2.623 -6.379 1 98.19 101 ILE A C 1
ATOM 759 O O . ILE A 1 101 ? 5.723 2.234 -6.211 1 98.19 101 ILE A O 1
ATOM 763 N N . THR A 1 102 ? 3.531 1.806 -6.547 1 96.88 102 THR A N 1
ATOM 764 C CA . THR A 1 102 ? 3.703 0.358 -6.613 1 96.88 102 THR A CA 1
ATOM 765 C C . THR A 1 102 ? 3.316 -0.172 -7.988 1 96.88 102 THR A C 1
ATOM 767 O O . THR A 1 102 ? 2.5 0.434 -8.688 1 96.88 102 THR A O 1
ATOM 770 N N . TYR A 1 103 ? 3.926 -1.276 -8.336 1 95.19 103 TYR A N 1
ATOM 771 C CA . TYR A 1 103 ? 3.639 -2.072 -9.523 1 95.19 103 TYR A CA 1
ATOM 772 C C . TYR A 1 103 ? 3.637 -3.561 -9.195 1 95.19 103 TYR A C 1
ATOM 774 O O . TYR A 1 103 ? 4.613 -4.082 -8.648 1 95.19 103 TYR A O 1
ATOM 782 N N . GLN A 1 104 ? 2.51 -4.199 -9.445 1 93.31 104 GLN A N 1
ATOM 783 C CA . GLN A 1 104 ? 2.35 -5.625 -9.188 1 93.31 104 GLN A CA 1
ATOM 784 C C . GLN A 1 104 ? 2.686 -5.969 -7.742 1 93.31 104 GLN A C 1
ATOM 786 O O . GLN A 1 104 ? 3.387 -6.949 -7.477 1 93.31 104 GLN A O 1
ATOM 791 N N . GLY A 1 105 ? 2.357 -5.055 -6.879 1 92.19 105 GLY A N 1
ATOM 792 C CA . GLY A 1 105 ? 2.445 -5.348 -5.457 1 92.19 105 GLY A CA 1
ATOM 793 C C . GLY A 1 105 ? 3.781 -4.965 -4.852 1 92.19 105 GLY A C 1
ATOM 794 O O . GLY A 1 105 ? 3.99 -5.125 -3.645 1 92.19 105 GLY A O 1
ATOM 795 N N . ASN A 1 106 ? 4.633 -4.387 -5.652 1 92.94 106 ASN A N 1
ATOM 796 C CA . ASN A 1 106 ? 5.945 -3.975 -5.168 1 92.94 106 ASN A CA 1
ATOM 797 C C . ASN A 1 106 ? 6.195 -2.49 -5.418 1 92.94 106 ASN A C 1
ATOM 799 O O . ASN A 1 106 ? 5.777 -1.95 -6.445 1 92.94 106 ASN A O 1
ATOM 803 N N . ALA A 1 107 ? 6.938 -1.876 -4.488 1 97.5 107 ALA A N 1
ATOM 804 C CA . ALA A 1 107 ? 7.27 -0.461 -4.629 1 97.5 107 ALA A CA 1
ATOM 805 C C . ALA A 1 107 ? 8.328 -0.253 -5.711 1 97.5 107 ALA A C 1
ATOM 807 O O . ALA A 1 107 ? 9.344 -0.948 -5.734 1 97.5 107 ALA A O 1
ATOM 808 N N . ILE A 1 108 ? 8.047 0.717 -6.574 1 96.5 108 ILE A N 1
ATOM 809 C CA . ILE A 1 108 ? 9.078 1.032 -7.555 1 96.5 108 ILE A CA 1
ATOM 810 C C . ILE A 1 108 ? 9.586 2.455 -7.332 1 96.5 108 ILE A C 1
ATOM 812 O O . ILE A 1 108 ? 10.719 2.781 -7.699 1 96.5 108 ILE A O 1
ATOM 816 N N . PHE A 1 109 ? 8.805 3.367 -6.684 1 98.31 109 PHE A N 1
ATOM 817 C CA . PHE A 1 109 ? 9.203 4.684 -6.199 1 98.31 109 PHE A CA 1
ATOM 818 C C . PHE A 1 109 ? 8.703 4.91 -4.777 1 98.31 109 PHE A C 1
ATOM 820 O O . PHE A 1 109 ? 7.598 4.496 -4.426 1 98.31 109 PHE A O 1
ATOM 827 N N . GLN A 1 110 ? 9.523 5.645 -4.004 1 98.25 110 GLN A N 1
ATOM 828 C CA . GLN A 1 110 ? 9.039 6.008 -2.678 1 98.25 110 GLN A CA 1
ATOM 829 C C . GLN A 1 110 ? 9.742 7.262 -2.162 1 98.25 110 GLN A C 1
ATOM 831 O O . GLN A 1 110 ? 10.609 7.816 -2.84 1 98.25 110 GLN A O 1
ATOM 836 N N . THR A 1 111 ? 9.32 7.715 -1.008 1 98.06 111 THR A N 1
ATOM 837 C CA . THR A 1 111 ? 9.781 8.969 -0.425 1 98.06 111 THR A CA 1
ATOM 838 C C . THR A 1 111 ? 10.906 8.719 0.573 1 98.06 111 THR A C 1
ATOM 840 O O . THR A 1 111 ? 10.797 7.848 1.436 1 98.06 111 THR A O 1
ATOM 843 N N . TYR A 1 112 ? 12.016 9.516 0.456 1 96.25 112 TYR A N 1
ATOM 844 C CA . TYR A 1 112 ? 13.133 9.336 1.379 1 96.25 112 TYR A CA 1
ATOM 845 C C . TYR A 1 112 ? 13.352 10.586 2.219 1 96.25 112 TYR A C 1
ATOM 847 O O . TYR A 1 112 ? 13.875 10.508 3.334 1 96.25 112 TYR A O 1
ATOM 855 N N . ASP A 1 113 ? 12.883 11.719 1.775 1 97.25 113 ASP A N 1
ATOM 856 C CA . ASP A 1 113 ? 13.039 12.984 2.49 1 97.25 113 ASP A CA 1
ATOM 857 C C . ASP A 1 113 ? 11.773 13.328 3.275 1 97.25 113 ASP A C 1
ATOM 859 O O . ASP A 1 113 ? 10.703 12.773 3.016 1 97.25 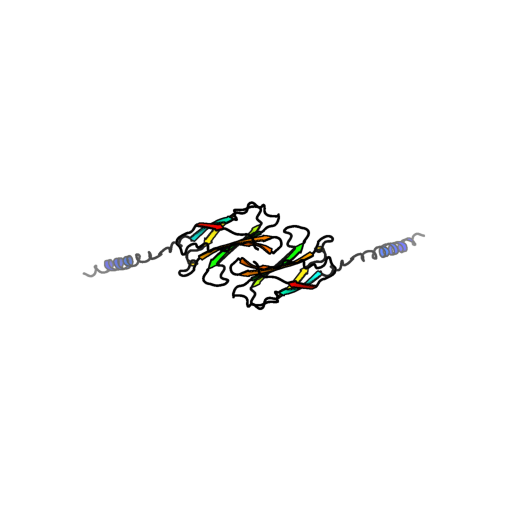113 ASP A O 1
ATOM 863 N N . LYS A 1 114 ? 11.977 14.234 4.211 1 97.69 114 LYS A N 1
ATOM 864 C CA . LYS A 1 114 ? 10.828 14.664 5 1 97.69 114 LYS A CA 1
ATOM 865 C C . LYS A 1 114 ? 10.141 15.867 4.355 1 97.69 114 LYS A C 1
ATOM 867 O O . LYS A 1 114 ? 10.758 16.922 4.176 1 97.69 114 LYS A O 1
ATOM 872 N N . PHE A 1 115 ? 8.883 15.766 4.043 1 98.75 115 PHE A N 1
ATOM 873 C CA . PHE A 1 115 ? 8.062 16.859 3.529 1 98.75 115 PHE A CA 1
ATOM 874 C C . PHE A 1 115 ? 7.023 17.281 4.555 1 98.75 115 PHE A C 1
ATOM 876 O O . PHE A 1 115 ? 5.879 16.828 4.512 1 98.75 115 PHE A O 1
ATOM 883 N N . ARG A 1 116 ? 7.414 18.266 5.344 1 98.56 116 ARG A N 1
ATOM 884 C CA . ARG A 1 116 ? 6.613 18.688 6.484 1 98.56 116 ARG A CA 1
ATOM 885 C C . ARG A 1 116 ? 5.5 19.641 6.051 1 98.56 116 ARG A C 1
ATOM 887 O O . ARG A 1 116 ? 5.699 20.469 5.168 1 98.56 116 ARG A O 1
ATOM 894 N N . VAL A 1 117 ? 4.426 19.516 6.691 1 98.75 117 VAL A N 1
ATOM 895 C CA . VAL A 1 117 ? 3.295 20.422 6.492 1 98.75 117 VAL A CA 1
ATOM 896 C C . VAL A 1 117 ? 2.637 20.734 7.832 1 98.75 117 VAL A C 1
ATOM 898 O O . VAL A 1 117 ? 2.902 20.062 8.836 1 98.75 117 VAL A O 1
ATOM 901 N N . ILE A 1 118 ? 1.825 21.75 7.902 1 98.31 118 ILE A N 1
ATOM 902 C CA . ILE A 1 118 ? 0.984 22.188 9.016 1 98.31 118 ILE A CA 1
ATOM 903 C C . ILE A 1 118 ? 1.862 22.672 10.172 1 98.31 118 ILE A C 1
ATOM 905 O O . ILE A 1 118 ? 1.873 23.859 10.5 1 98.31 118 ILE A O 1
ATOM 909 N N . SER A 1 119 ? 2.695 21.75 10.664 1 97.44 119 SER A N 1
ATOM 910 C CA . SER A 1 119 ? 3.469 22.047 11.859 1 97.44 119 SER A CA 1
ATOM 911 C C . SER A 1 119 ? 4.543 23.094 11.57 1 97.44 119 SER A C 1
ATOM 913 O O . SER A 1 119 ? 4.988 23.797 12.477 1 97.44 119 SER A O 1
ATOM 915 N N . ASN A 1 120 ? 4.941 23.156 10.359 1 97.5 120 ASN A N 1
ATOM 916 C CA . ASN A 1 120 ? 5.953 24.141 9.977 1 97.5 120 ASN A CA 1
ATOM 917 C C . ASN A 1 120 ? 5.316 25.391 9.367 1 97.5 120 ASN A C 1
ATOM 919 O O . ASN A 1 120 ? 6.016 26.234 8.805 1 97.5 120 ASN A O 1
ATOM 923 N N . GLY A 1 121 ? 4.023 25.406 9.391 1 97.19 121 GLY A N 1
ATOM 924 C CA . GLY A 1 121 ? 3.307 26.562 8.883 1 97.19 121 GLY A CA 1
ATOM 925 C C . GLY A 1 121 ? 3.027 26.484 7.391 1 97.19 121 GLY A C 1
ATOM 926 O O . GLY A 1 121 ? 2.506 27.438 6.801 1 97.19 121 GLY A O 1
ATOM 927 N N . GLN A 1 122 ? 3.516 25.453 6.777 1 98.31 122 GLN A N 1
ATOM 928 C CA . GLN A 1 122 ? 3.26 25.234 5.355 1 98.31 122 GLN A CA 1
ATOM 929 C C . GLN A 1 122 ? 2.061 24.328 5.145 1 98.31 122 GLN A C 1
ATOM 931 O O . GLN A 1 122 ? 1.88 23.344 5.879 1 98.31 122 GLN A O 1
ATOM 936 N N . PHE A 1 123 ? 1.269 24.609 4.062 1 98.5 123 PHE A N 1
ATOM 937 C CA . PHE A 1 123 ? 0.071 23.828 3.809 1 98.5 123 PHE A CA 1
ATOM 938 C C . PHE A 1 123 ? 0.063 23.297 2.381 1 98.5 123 PHE A C 1
ATOM 940 O O . PHE A 1 123 ? -0.946 22.75 1.916 1 98.5 123 PHE A O 1
ATOM 947 N N . THR A 1 124 ? 1.132 23.547 1.677 1 98.75 124 THR A N 1
ATOM 948 C CA . THR A 1 124 ? 1.387 23 0.35 1 98.75 124 THR A CA 1
ATOM 949 C C . THR A 1 124 ? 2.779 22.375 0.279 1 98.75 124 THR A C 1
ATOM 951 O O . THR A 1 124 ? 3.711 22.859 0.929 1 98.75 124 THR A O 1
ATOM 954 N N . THR A 1 125 ? 2.869 21.266 -0.453 1 98.81 125 THR A N 1
ATOM 955 C CA . THR A 1 125 ? 4.188 20.672 -0.62 1 98.81 125 THR A CA 1
ATOM 956 C C . THR A 1 125 ? 4.254 19.875 -1.919 1 98.81 125 THR A C 1
ATOM 958 O O . THR A 1 125 ? 3.227 19.453 -2.453 1 98.81 125 THR A O 1
ATOM 961 N N . GLN A 1 126 ? 5.484 19.812 -2.416 1 98.69 126 GLN A N 1
ATOM 962 C CA . GLN A 1 126 ? 5.801 18.891 -3.51 1 98.69 126 GLN A CA 1
ATOM 963 C C . GLN A 1 126 ? 6.617 17.703 -3.016 1 98.69 126 GLN A C 1
ATOM 965 O O . GLN A 1 126 ? 7.793 17.844 -2.678 1 98.69 126 GLN A O 1
ATOM 970 N N . VAL A 1 127 ? 5.965 16.625 -3.023 1 98.88 127 VAL A N 1
ATOM 971 C CA . VAL A 1 127 ? 6.613 15.406 -2.541 1 98.88 127 VAL A CA 1
ATOM 972 C C . VAL A 1 127 ? 7.422 14.766 -3.67 1 98.88 127 VAL A C 1
ATOM 974 O O . VAL A 1 127 ? 6.871 14.422 -4.719 1 98.88 127 VAL A O 1
ATOM 977 N N . LEU A 1 128 ? 8.68 14.633 -3.441 1 98.88 128 LEU A N 1
ATOM 978 C CA . LEU A 1 128 ? 9.57 14.031 -4.43 1 98.88 128 LEU A CA 1
ATOM 979 C C . LEU A 1 128 ? 9.93 12.602 -4.039 1 98.88 128 LEU A C 1
ATOM 981 O O . LEU A 1 128 ? 10.469 12.367 -2.957 1 98.88 128 LEU A O 1
ATOM 985 N N . MET A 1 129 ? 9.539 11.695 -4.949 1 98.62 129 MET A N 1
ATOM 986 C CA . MET A 1 129 ? 9.914 10.297 -4.77 1 98.62 129 MET A CA 1
ATOM 987 C C . MET A 1 129 ? 11.172 9.961 -5.559 1 98.62 129 MET A C 1
ATOM 989 O O . MET A 1 129 ? 11.562 10.703 -6.465 1 98.62 129 MET A O 1
ATOM 993 N N . LYS A 1 130 ? 11.805 8.859 -5.117 1 97.88 130 LYS A N 1
ATOM 994 C CA . LYS A 1 130 ? 12.938 8.297 -5.844 1 97.88 130 LYS A CA 1
ATOM 995 C C . LYS A 1 130 ? 12.75 6.809 -6.098 1 97.88 130 LYS A C 1
ATOM 997 O O . LYS A 1 130 ? 11.969 6.148 -5.414 1 97.88 130 LYS A O 1
ATOM 1002 N N . ARG A 1 131 ? 13.5 6.266 -7.047 1 96.75 131 ARG A N 1
ATOM 1003 C CA . ARG A 1 131 ? 13.406 4.848 -7.387 1 96.75 131 ARG A CA 1
ATOM 1004 C C . ARG A 1 131 ? 13.805 3.975 -6.199 1 96.75 131 ARG A C 1
ATOM 1006 O O . ARG A 1 131 ? 14.766 4.281 -5.492 1 96.75 131 ARG A O 1
ATOM 1013 N N . VAL A 1 132 ? 12.992 2.926 -6.082 1 95.5 132 VAL A N 1
ATOM 1014 C CA . VAL A 1 132 ? 13.352 1.943 -5.062 1 95.5 132 VAL A CA 1
ATOM 1015 C C . VAL A 1 132 ? 14.516 1.087 -5.559 1 95.5 132 VAL A C 1
ATOM 1017 O O . VAL A 1 132 ? 14.492 0.592 -6.688 1 95.5 132 VAL A O 1
ATOM 1020 N N . LYS A 1 133 ? 15.656 1.019 -4.793 1 78.5 133 LYS A N 1
ATOM 1021 C CA . LYS A 1 133 ? 16.859 0.28 -5.16 1 78.5 133 LYS A CA 1
ATOM 1022 C C . LYS A 1 133 ? 16.766 -1.182 -4.734 1 78.5 133 LYS A C 1
ATOM 1024 O O . LYS A 1 133 ? 16.109 -1.5 -3.74 1 78.5 133 LYS A O 1
ATOM 1029 N N . MET B 1 1 ? -70.875 -56.812 -29.625 1 28.98 1 MET B N 1
ATOM 1030 C CA . MET B 1 1 ? -69.438 -56.812 -29.781 1 28.98 1 MET B CA 1
ATOM 1031 C C . MET B 1 1 ? -68.812 -55.469 -29.375 1 28.98 1 MET B C 1
ATOM 1033 O O . MET B 1 1 ? -67.625 -55.312 -29.438 1 28.98 1 MET B O 1
ATOM 1037 N N . LEU B 1 2 ? -69.812 -54.562 -28.875 1 35.72 2 LEU B N 1
ATOM 1038 C CA . LEU B 1 2 ? -69.562 -53.125 -28.641 1 35.72 2 LEU B CA 1
ATOM 1039 C C . LEU B 1 2 ? -68.875 -52.906 -27.328 1 35.72 2 LEU B C 1
ATOM 1041 O O . LEU B 1 2 ? -68.625 -51.75 -26.953 1 35.72 2 LEU B O 1
ATOM 1045 N N . ILE B 1 3 ? -68.562 -53.906 -26.5 1 40.03 3 ILE B N 1
ATOM 1046 C CA . ILE B 1 3 ? -68.125 -53.719 -25.109 1 40.03 3 ILE B CA 1
ATOM 1047 C C . ILE B 1 3 ? -66.688 -53.312 -25.078 1 40.03 3 ILE B C 1
ATOM 1049 O O . ILE B 1 3 ? -66.062 -53.219 -24 1 40.03 3 ILE B O 1
ATOM 1053 N N . ILE B 1 4 ? -65.938 -53.219 -26.203 1 35.84 4 ILE B N 1
ATOM 1054 C CA . ILE B 1 4 ? -64.5 -53.219 -26.062 1 35.84 4 ILE B CA 1
ATOM 1055 C C . ILE B 1 4 ? -64 -51.812 -25.594 1 35.84 4 ILE B C 1
ATOM 1057 O O . ILE B 1 4 ? -62.812 -51.594 -25.359 1 35.84 4 ILE B O 1
ATOM 1061 N N . LYS B 1 5 ? -64.875 -50.719 -25.75 1 39.62 5 LYS B N 1
ATOM 1062 C CA . LYS B 1 5 ? -64.25 -49.406 -25.844 1 39.62 5 LYS B CA 1
ATOM 1063 C C . LYS B 1 5 ? -63.719 -48.938 -24.5 1 39.62 5 LYS B C 1
ATOM 1065 O O . LYS B 1 5 ? -63.031 -47.938 -24.406 1 39.62 5 LYS B O 1
ATOM 1070 N N . LYS B 1 6 ? -64.5 -49.344 -23.531 1 47.97 6 LYS B N 1
ATOM 1071 C CA . LYS B 1 6 ? -64.25 -48.531 -22.359 1 47.97 6 LYS B CA 1
ATOM 1072 C C . LYS B 1 6 ? -62.812 -48.812 -21.812 1 47.97 6 LYS B C 1
ATOM 1074 O O . LYS B 1 6 ? -62.375 -48.125 -20.891 1 47.97 6 LYS B O 1
ATOM 1079 N N . GLY B 1 7 ? -62.25 -49.906 -22.188 1 37.69 7 GLY B N 1
ATOM 1080 C CA . GLY B 1 7 ? -61.062 -50.25 -21.453 1 37.69 7 GLY B CA 1
ATOM 1081 C C . GLY B 1 7 ? -59.812 -49.531 -21.953 1 37.69 7 GLY B C 1
ATOM 1082 O O . GLY B 1 7 ? -58.75 -49.625 -21.344 1 37.69 7 GLY B O 1
ATOM 1083 N N . ILE B 1 8 ? -59.844 -49 -23.219 1 47.56 8 ILE B N 1
ATOM 1084 C CA . ILE B 1 8 ? -58.594 -48.531 -23.781 1 47.56 8 ILE B CA 1
ATOM 1085 C C . ILE B 1 8 ? -58.281 -47.156 -23.266 1 47.56 8 ILE B C 1
ATOM 1087 O O . ILE B 1 8 ? -57.188 -46.625 -23.484 1 47.56 8 ILE B O 1
ATOM 1091 N N . GLN B 1 9 ? -59.281 -46.406 -22.719 1 49.62 9 GLN B N 1
ATOM 1092 C CA . GLN B 1 9 ? -58.938 -45 -22.453 1 49.62 9 GLN B CA 1
ATOM 1093 C C . GLN B 1 9 ? -58 -44.875 -21.281 1 49.62 9 GLN B C 1
ATOM 1095 O O . GLN B 1 9 ? -57.281 -43.875 -21.141 1 49.62 9 GLN B O 1
ATOM 1100 N N . PHE B 1 10 ? -57.969 -45.906 -20.359 1 51.16 10 PHE B N 1
ATOM 1101 C CA . PHE B 1 10 ? -57.25 -45.656 -19.125 1 51.16 10 PHE B CA 1
ATOM 1102 C C . PHE B 1 10 ? -55.75 -45.812 -19.359 1 51.16 10 PHE B C 1
ATOM 1104 O O . PHE B 1 10 ? -54.938 -45.375 -18.531 1 51.16 10 PHE B O 1
ATOM 1111 N N . ALA B 1 11 ? -55.281 -46.5 -20.484 1 51.25 11 ALA B N 1
ATOM 1112 C CA . ALA B 1 11 ? -53.875 -46.844 -20.609 1 51.25 11 ALA B CA 1
ATOM 1113 C C . ALA B 1 11 ? -53.062 -45.656 -21.109 1 51.25 11 ALA B C 1
ATOM 1115 O O . ALA B 1 11 ? -51.812 -45.656 -20.984 1 51.25 11 ALA B O 1
ATOM 1116 N N . VAL B 1 12 ? -53.594 -44.625 -21.719 1 52.56 12 VAL B N 1
ATOM 1117 C CA . VAL B 1 12 ? -52.781 -43.625 -22.406 1 52.56 12 VAL B CA 1
ATOM 1118 C C . VAL B 1 12 ? -52.219 -42.625 -21.391 1 52.56 12 VAL B C 1
ATOM 1120 O O . VAL B 1 12 ? -51.156 -42.062 -21.625 1 52.56 12 VAL B O 1
ATOM 1123 N N . VAL B 1 13 ? -52.812 -42.406 -20.234 1 55.34 13 VAL B N 1
ATOM 1124 C CA . VAL B 1 13 ? -52.375 -41.281 -19.406 1 55.34 13 VAL B CA 1
ATOM 1125 C C . VAL B 1 13 ? -51.094 -41.656 -18.656 1 55.34 13 VAL B C 1
ATOM 1127 O O . VAL B 1 13 ? -50.375 -40.75 -18.219 1 55.34 13 VAL B O 1
ATOM 1130 N N . THR B 1 14 ? -50.688 -42.938 -18.469 1 54.69 14 THR B N 1
ATOM 1131 C CA . THR B 1 14 ? -49.656 -43.219 -17.5 1 54.69 14 THR B CA 1
ATOM 1132 C C . THR B 1 14 ? -48.281 -42.969 -18.094 1 54.69 14 THR B C 1
ATOM 1134 O O . THR B 1 14 ? -47.281 -43 -17.375 1 54.69 14 THR B O 1
ATOM 1137 N N . LEU B 1 15 ? -48.031 -42.781 -19.422 1 54.75 15 LEU B N 1
ATOM 1138 C CA . LEU B 1 15 ? -46.656 -42.781 -19.938 1 54.75 15 LEU B CA 1
ATOM 1139 C C . LEU B 1 15 ? -45.969 -41.469 -19.703 1 54.75 15 LEU B C 1
ATOM 1141 O O . LEU B 1 15 ? -44.719 -41.406 -19.703 1 54.75 15 LEU B O 1
ATOM 1145 N N . ILE B 1 16 ? -46.625 -40.375 -19.5 1 58.44 16 ILE B N 1
ATOM 1146 C CA . ILE B 1 16 ? -45.969 -39.094 -19.625 1 58.44 16 ILE B CA 1
ATOM 1147 C C . ILE B 1 16 ? -45.188 -38.781 -18.359 1 58.44 16 ILE B C 1
ATOM 1149 O O . ILE B 1 16 ? -44.5 -37.75 -18.266 1 58.44 16 ILE B O 1
ATOM 1153 N N . ALA B 1 17 ? -45.219 -39.531 -17.219 1 55.97 17 ALA B N 1
ATOM 1154 C CA . ALA B 1 17 ? -44.688 -38.938 -16 1 55.97 17 ALA B CA 1
ATOM 1155 C C . ALA B 1 17 ? -43.156 -39.094 -15.922 1 55.97 17 ALA B C 1
ATOM 1157 O O . ALA B 1 17 ? -42.531 -38.656 -14.953 1 55.97 17 ALA B O 1
ATOM 1158 N N . ILE B 1 18 ? -42.438 -39.844 -16.75 1 57.03 18 ILE B N 1
ATOM 1159 C CA . ILE B 1 18 ? -41.094 -40.219 -16.312 1 57.03 18 ILE B CA 1
ATOM 1160 C C . ILE B 1 18 ? -40.094 -39.094 -16.609 1 57.03 18 ILE B C 1
ATOM 1162 O O . ILE B 1 18 ? -38.906 -39.219 -16.312 1 57.03 18 ILE B O 1
ATOM 1166 N N . MET B 1 19 ? -40.344 -38.062 -17.453 1 54.62 19 MET B N 1
ATOM 1167 C CA . MET B 1 19 ? -39.188 -37.312 -17.938 1 54.62 19 MET B CA 1
ATOM 1168 C C . MET B 1 19 ? -38.75 -36.281 -16.938 1 54.62 19 MET B C 1
ATOM 1170 O O . MET B 1 19 ? -38 -35.344 -17.266 1 54.62 19 MET B O 1
ATOM 1174 N N . LEU B 1 20 ? -39.375 -36.062 -15.773 1 58.03 20 LEU B N 1
ATOM 1175 C CA . LEU B 1 20 ? -39 -34.875 -15.016 1 58.03 20 LEU B CA 1
ATOM 1176 C C . LEU B 1 20 ? -37.688 -35.062 -14.273 1 58.03 20 LEU B C 1
ATOM 1178 O O . LEU B 1 20 ? -37.344 -34.312 -13.367 1 58.03 20 LEU B O 1
ATOM 1182 N N . ASN B 1 21 ? -36.875 -36.188 -14.477 1 58 21 ASN B N 1
ATOM 1183 C CA . ASN B 1 21 ? -35.75 -36.25 -13.57 1 58 21 ASN B CA 1
ATOM 1184 C C . ASN B 1 21 ? -34.625 -35.312 -13.984 1 58 21 ASN B C 1
ATOM 1186 O O . ASN B 1 21 ? -33.469 -35.469 -13.555 1 58 21 ASN B O 1
ATOM 1190 N N . GLY B 1 22 ? -34.75 -34.438 -15.031 1 57.34 22 GLY B N 1
ATOM 1191 C CA . GLY B 1 22 ? -33.531 -33.844 -15.516 1 57.34 22 GLY B CA 1
ATOM 1192 C C . GLY B 1 22 ? -32.938 -32.812 -14.555 1 57.34 22 GLY B C 1
ATOM 1193 O O . GLY B 1 22 ? -32.344 -31.828 -14.977 1 57.34 22 GLY B O 1
ATOM 1194 N N . CYS B 1 23 ? -33.281 -32.75 -13.242 1 57.72 23 CYS B N 1
ATOM 1195 C CA . CYS B 1 23 ? -32.625 -31.734 -12.445 1 57.72 23 CYS B CA 1
ATOM 1196 C C . CYS B 1 23 ? -31.141 -32.062 -12.273 1 57.72 23 CYS B C 1
ATOM 1198 O O . CYS B 1 23 ? -30.781 -33 -11.555 1 57.72 23 CYS B O 1
ATOM 1200 N N . VAL B 1 24 ? -30.266 -31.922 -13.289 1 64 24 VAL B N 1
ATOM 1201 C CA . VAL B 1 24 ? -28.812 -31.984 -13.086 1 64 24 VAL B CA 1
ATOM 1202 C C . VA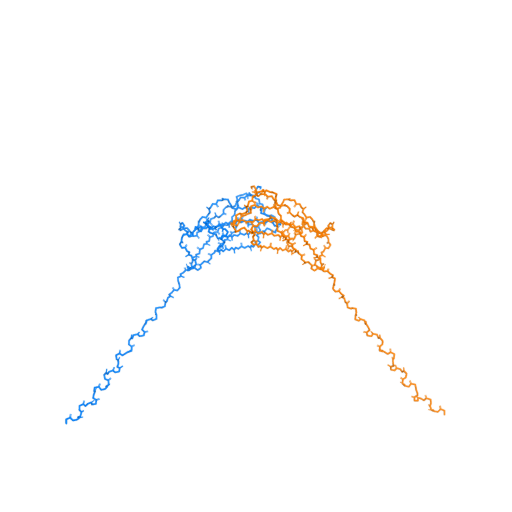L B 1 24 ? -28.406 -30.984 -12 1 64 24 VAL B C 1
ATOM 1204 O O . VAL B 1 24 ? -28.625 -29.781 -12.133 1 64 24 VAL B O 1
ATOM 1207 N N . THR B 1 25 ? -28.359 -31.297 -10.688 1 65.81 25 THR B N 1
ATOM 1208 C CA . THR B 1 25 ? -27.75 -30.453 -9.648 1 65.81 25 THR B CA 1
ATOM 1209 C C . THR B 1 25 ? -26.297 -30.141 -9.984 1 65.81 25 THR B C 1
ATOM 1211 O O . THR B 1 25 ? -25.469 -31.047 -10.086 1 65.81 25 THR B O 1
ATOM 1214 N N . ILE B 1 26 ? -26.031 -29.156 -10.695 1 68.62 26 ILE B N 1
ATOM 1215 C CA . ILE B 1 26 ? -24.672 -28.688 -10.914 1 68.62 26 ILE B CA 1
ATOM 1216 C C . ILE B 1 26 ? -23.969 -28.5 -9.57 1 68.62 26 ILE B C 1
ATOM 1218 O O . ILE B 1 26 ? -24.391 -27.672 -8.758 1 68.62 26 ILE B O 1
ATOM 1222 N N . GLU B 1 27 ? -23.344 -29.547 -8.992 1 74.31 27 GLU B N 1
ATOM 1223 C CA . GLU B 1 27 ? -22.531 -29.344 -7.793 1 74.31 27 GLU B CA 1
ATOM 1224 C C . GLU B 1 27 ? -21.5 -28.234 -8 1 74.31 27 GLU B C 1
ATOM 1226 O O . GLU B 1 27 ? -20.781 -28.234 -9 1 74.31 27 GLU B O 1
ATOM 1231 N N . PRO B 1 28 ? -21.594 -27.203 -7.352 1 77.19 28 PRO B N 1
ATOM 1232 C CA . PRO B 1 28 ? -20.594 -26.156 -7.508 1 77.19 28 PRO B CA 1
ATOM 1233 C C . PRO B 1 28 ? -19.172 -26.688 -7.348 1 77.19 28 PRO B C 1
ATOM 1235 O O . PRO B 1 28 ? -18.922 -27.578 -6.531 1 77.19 28 PRO B O 1
ATOM 1238 N N . GLU B 1 29 ? -18.359 -26.547 -8.297 1 86.69 29 GLU B N 1
ATOM 1239 C CA . GLU B 1 29 ? -16.953 -26.922 -8.227 1 86.69 29 GLU B CA 1
ATOM 1240 C C . GLU B 1 29 ? -16.297 -26.406 -6.953 1 86.69 29 GLU B C 1
ATOM 1242 O O . GLU B 1 29 ? -16.656 -25.344 -6.453 1 86.69 29 GLU B O 1
ATOM 1247 N N . LYS B 1 30 ? -15.461 -27.172 -6.344 1 93.44 30 LYS B N 1
ATOM 1248 C CA . LYS B 1 30 ? -14.742 -26.797 -5.125 1 93.44 30 LYS B CA 1
ATOM 1249 C C . LYS B 1 30 ? -13.82 -25.609 -5.371 1 93.44 30 LYS B C 1
ATOM 1251 O O . LYS B 1 30 ? -13.164 -25.531 -6.414 1 93.44 30 LYS B O 1
ATOM 1256 N N . PRO B 1 31 ? -13.758 -24.703 -4.414 1 96.25 31 PRO B N 1
ATOM 1257 C CA . PRO B 1 31 ? -12.883 -23.547 -4.586 1 96.25 31 PRO B CA 1
ATOM 1258 C C . PRO B 1 31 ? -11.398 -23.922 -4.625 1 96.25 31 PRO B C 1
ATOM 1260 O O . PRO B 1 31 ? -11.023 -25 -4.184 1 96.25 31 PRO B O 1
ATOM 1263 N N . VAL B 1 32 ? -10.641 -23.094 -5.195 1 97.5 32 VAL B N 1
ATOM 1264 C CA . VAL B 1 32 ? -9.188 -23.234 -5.219 1 97.5 32 VAL B CA 1
ATOM 1265 C C . VAL B 1 32 ? -8.578 -22.453 -4.055 1 97.5 32 VAL B C 1
ATOM 1267 O O . VAL B 1 32 ? -8.844 -21.266 -3.887 1 97.5 32 VAL B O 1
ATOM 1270 N N . ILE B 1 33 ? -7.754 -23.094 -3.244 1 98.31 33 ILE B N 1
ATOM 1271 C CA . ILE B 1 33 ? -7.18 -22.469 -2.055 1 98.31 33 ILE B CA 1
ATOM 1272 C C . ILE B 1 33 ? -5.664 -22.344 -2.221 1 98.31 33 ILE B C 1
ATOM 1274 O O . ILE B 1 33 ? -4.996 -23.312 -2.605 1 98.31 33 ILE B O 1
ATOM 1278 N N . VAL B 1 34 ? -5.164 -21.156 -2.043 1 98.69 34 VAL B N 1
ATOM 1279 C CA . VAL B 1 34 ? -3.727 -20.906 -1.988 1 98.69 34 VAL B CA 1
ATOM 1280 C C . VAL B 1 34 ? -3.324 -20.516 -0.569 1 98.69 34 VAL B C 1
ATOM 1282 O O . VAL B 1 34 ? -3.83 -19.531 -0.022 1 98.69 34 VAL B O 1
ATOM 1285 N N . ASN B 1 35 ? -2.453 -21.25 0.059 1 98.56 35 ASN B N 1
ATOM 1286 C CA . ASN B 1 35 ? -1.986 -20.969 1.412 1 98.56 35 ASN B CA 1
ATOM 1287 C C . ASN B 1 35 ? -0.466 -20.828 1.464 1 98.56 35 ASN B C 1
ATOM 1289 O O . ASN B 1 35 ? 0.229 -21.25 0.533 1 98.56 35 ASN B O 1
ATOM 1293 N N . GLY B 1 36 ? 0.033 -20.219 2.551 1 98.75 36 GLY B N 1
ATOM 1294 C CA . GLY B 1 36 ? 1.473 -20.125 2.736 1 98.75 36 GLY B CA 1
ATOM 1295 C C . GLY B 1 36 ? 1.871 -19.125 3.809 1 98.75 36 GLY B C 1
ATOM 1296 O O . GLY B 1 36 ? 1.1 -18.859 4.73 1 98.75 36 GLY B O 1
ATOM 1297 N N . TYR B 1 37 ? 3.109 -18.766 3.721 1 98.81 37 TYR B N 1
ATOM 1298 C CA . TYR B 1 37 ? 3.697 -17.797 4.637 1 98.81 37 TYR B CA 1
ATOM 1299 C C . TYR B 1 37 ? 4.473 -16.719 3.877 1 98.81 37 TYR B C 1
ATOM 1301 O O . TYR B 1 37 ? 5.035 -16.984 2.816 1 98.81 37 TYR B O 1
ATOM 1309 N N . ALA B 1 38 ? 4.422 -15.523 4.34 1 98.88 38 ALA B N 1
ATOM 1310 C CA . ALA B 1 38 ? 5.266 -14.438 3.854 1 98.88 38 ALA B CA 1
ATOM 1311 C C . ALA B 1 38 ? 6.238 -13.969 4.934 1 98.88 38 ALA B C 1
ATOM 1313 O O . ALA B 1 38 ? 5.828 -13.641 6.051 1 98.88 38 ALA B O 1
ATOM 1314 N N . GLY B 1 39 ? 7.504 -13.961 4.602 1 98.62 39 GLY B N 1
ATOM 1315 C CA . GLY B 1 39 ? 8.516 -13.57 5.574 1 98.62 39 GLY B CA 1
ATOM 1316 C C . GLY B 1 39 ? 9.781 -13.031 4.938 1 98.62 39 GLY B C 1
ATOM 1317 O O . GLY B 1 39 ? 9.781 -12.656 3.762 1 98.62 39 GLY B O 1
ATOM 1318 N N . TYR B 1 40 ? 10.781 -12.805 5.789 1 98.62 40 TYR B N 1
ATOM 1319 C CA . TYR B 1 40 ? 12.125 -12.406 5.383 1 98.62 40 TYR B CA 1
ATOM 1320 C C . TYR B 1 40 ? 13.18 -13.117 6.219 1 98.62 40 TYR B C 1
ATOM 1322 O O . TYR B 1 40 ? 12.875 -13.664 7.281 1 98.62 40 TYR B O 1
ATOM 1330 N N . ILE B 1 41 ? 14.43 -13.109 5.812 1 96.88 41 ILE B N 1
ATOM 1331 C CA . ILE B 1 41 ? 15.484 -13.898 6.441 1 96.88 41 ILE B CA 1
ATOM 1332 C C . ILE B 1 41 ? 16.203 -13.062 7.496 1 96.88 41 ILE B C 1
ATOM 1334 O O . ILE B 1 41 ? 16.578 -13.578 8.555 1 96.88 41 ILE B O 1
ATOM 1338 N N . GLU B 1 42 ? 16.344 -11.75 7.312 1 94.88 42 GLU B N 1
ATOM 1339 C CA . GLU B 1 42 ? 17.094 -10.867 8.211 1 94.88 42 GLU B CA 1
ATOM 1340 C C . GLU B 1 42 ? 16.531 -10.938 9.633 1 94.88 42 GLU B C 1
ATOM 1342 O O . GLU B 1 42 ? 15.32 -10.969 9.828 1 94.88 42 GLU B O 1
ATOM 1347 N N . LYS B 1 43 ? 17.562 -11.031 10.578 1 93.75 43 LYS B N 1
ATOM 1348 C CA . LYS B 1 43 ? 17.156 -11.023 11.984 1 93.75 43 LYS B CA 1
ATOM 1349 C C . LYS B 1 43 ? 16.938 -9.602 12.484 1 93.75 43 LYS B C 1
ATOM 1351 O O . LYS B 1 43 ? 17.734 -9.078 13.266 1 93.75 43 LYS B O 1
ATOM 1356 N N . ILE B 1 44 ? 15.898 -9.062 12.109 1 93.44 44 ILE B N 1
ATOM 1357 C CA . ILE B 1 44 ? 15.555 -7.695 12.469 1 93.44 44 ILE B CA 1
ATOM 1358 C C . ILE B 1 44 ? 14.102 -7.641 12.945 1 93.44 44 ILE B C 1
ATOM 1360 O O . ILE B 1 44 ? 13.219 -8.234 12.32 1 93.44 44 ILE B O 1
ATOM 1364 N N . ALA B 1 45 ? 13.938 -6.945 14.039 1 94.44 45 AL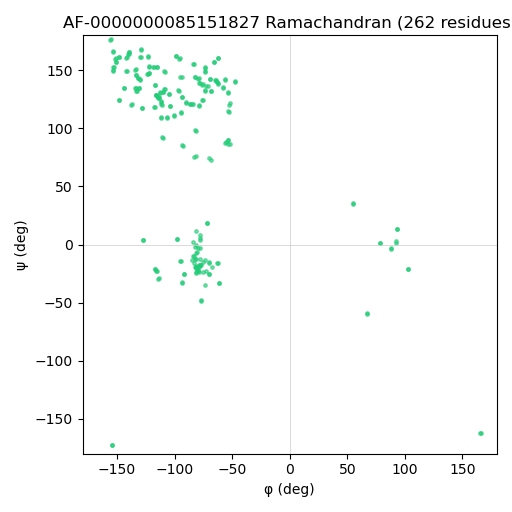A B N 1
ATOM 1365 C CA . ALA B 1 45 ? 12.578 -6.695 14.508 1 94.44 45 ALA B CA 1
ATOM 1366 C C . ALA B 1 45 ? 11.922 -5.566 13.719 1 94.44 45 ALA B C 1
ATOM 1368 O O . ALA B 1 45 ? 12.562 -4.562 13.406 1 94.44 45 ALA B O 1
ATOM 1369 N N . LEU B 1 46 ? 10.625 -5.676 13.453 1 96.94 46 LEU B N 1
ATOM 1370 C CA . LEU B 1 46 ? 9.867 -4.633 12.766 1 96.94 46 LEU B CA 1
ATOM 1371 C C . LEU B 1 46 ? 9.516 -3.498 13.719 1 96.94 46 LEU B C 1
ATOM 1373 O O . LEU B 1 46 ? 9.164 -3.738 14.875 1 96.94 46 LEU B O 1
ATOM 1377 N N . PRO B 1 47 ? 9.641 -2.281 13.18 1 94.25 47 PRO B N 1
ATOM 1378 C CA . PRO B 1 47 ? 9.086 -1.212 14.016 1 94.25 47 PRO B CA 1
ATOM 1379 C C . PRO B 1 47 ? 7.582 -1.357 14.234 1 94.25 47 PRO B C 1
ATOM 1381 O O . PRO B 1 47 ? 6.91 -2.074 13.484 1 94.25 47 PRO B O 1
ATOM 1384 N N . GLN B 1 48 ? 7.16 -0.701 15.258 1 93.88 48 GLN B N 1
ATOM 1385 C CA . GLN B 1 48 ? 5.715 -0.681 15.469 1 93.88 48 GLN B CA 1
ATOM 1386 C C . GLN B 1 48 ? 5 0.032 14.328 1 93.88 48 GLN B C 1
ATOM 1388 O O . GLN B 1 48 ? 5.48 1.052 13.828 1 93.88 48 GLN B O 1
ATOM 1393 N N . GLY B 1 49 ? 3.867 -0.494 13.953 1 94.19 49 GLY B N 1
ATOM 1394 C CA . GLY B 1 49 ? 3.037 0.188 12.977 1 94.19 49 GLY B CA 1
ATOM 1395 C C . GLY B 1 49 ? 3.295 -0.271 11.547 1 94.19 49 GLY B C 1
ATOM 1396 O O . GLY B 1 49 ? 2.848 0.369 10.594 1 94.19 49 GLY B O 1
ATOM 1397 N N . CYS B 1 50 ? 3.975 -1.334 11.422 1 96.94 50 CYS B N 1
ATOM 1398 C CA . CYS B 1 50 ? 4.195 -1.871 10.086 1 96.94 50 CYS B CA 1
ATOM 1399 C C . CYS B 1 50 ? 2.924 -2.52 9.547 1 96.94 50 CYS B C 1
ATOM 1401 O O . CYS B 1 50 ? 2.096 -3.01 10.312 1 96.94 50 CYS B O 1
ATOM 1403 N N . LYS B 1 51 ? 2.814 -2.432 8.242 1 96.88 51 LYS B N 1
ATOM 1404 C CA . LYS B 1 51 ? 1.742 -3.109 7.516 1 96.88 51 LYS B CA 1
ATOM 1405 C C . LYS B 1 51 ? 2.305 -4.062 6.469 1 96.88 51 LYS B C 1
ATOM 1407 O O . LYS B 1 51 ? 3.383 -3.828 5.918 1 96.88 51 LYS B O 1
ATOM 1412 N N . ILE B 1 52 ? 1.549 -5.137 6.281 1 98.12 52 ILE B N 1
ATOM 1413 C CA . ILE B 1 52 ? 1.921 -6.047 5.207 1 98.12 52 ILE B CA 1
ATOM 1414 C C . ILE B 1 52 ? 0.807 -6.098 4.164 1 98.12 52 ILE B C 1
ATOM 1416 O O . ILE B 1 52 ? -0.377 -6.066 4.512 1 98.12 52 ILE B O 1
ATOM 1420 N N . ASN B 1 53 ? 1.198 -6.07 2.943 1 98.06 53 ASN B N 1
ATOM 1421 C CA . ASN B 1 53 ? 0.328 -6.395 1.817 1 98.06 53 ASN B CA 1
ATOM 1422 C C . ASN B 1 53 ? 0.753 -7.691 1.133 1 98.06 53 ASN B C 1
ATOM 1424 O O . ASN B 1 53 ? 1.919 -7.852 0.768 1 98.06 53 ASN B O 1
ATOM 1428 N N . ILE B 1 54 ? -0.151 -8.641 1.048 1 98.75 54 ILE B N 1
ATOM 1429 C CA . ILE B 1 54 ? 0.059 -9.883 0.306 1 98.75 54 ILE B CA 1
ATOM 1430 C C . ILE B 1 54 ? -0.934 -9.969 -0.851 1 98.75 54 ILE B C 1
ATOM 1432 O O . ILE B 1 54 ? -2.141 -9.805 -0.655 1 98.75 54 ILE B O 1
ATOM 1436 N N . ALA B 1 55 ? -0.415 -10.211 -2.012 1 98.31 55 ALA B N 1
ATOM 1437 C CA . ALA B 1 55 ? -1.28 -10.172 -3.188 1 98.31 55 ALA B CA 1
ATOM 1438 C C . ALA B 1 55 ? -1.095 -11.414 -4.051 1 98.31 55 ALA B C 1
ATOM 1440 O O . ALA B 1 55 ? 0.022 -11.922 -4.195 1 98.31 55 ALA B O 1
ATOM 1441 N N . LEU B 1 56 ? -2.178 -11.961 -4.469 1 98.44 56 LEU B N 1
ATOM 1442 C CA . LEU B 1 56 ? -2.215 -12.914 -5.574 1 98.44 56 LEU B CA 1
ATOM 1443 C C . LEU B 1 56 ? -2.332 -12.195 -6.914 1 98.44 56 LEU B C 1
ATOM 1445 O O . LEU B 1 56 ? -3.287 -11.445 -7.137 1 98.44 56 LEU B O 1
ATOM 1449 N N . ILE B 1 57 ? -1.34 -12.414 -7.801 1 97.5 57 ILE B N 1
ATOM 1450 C CA . ILE B 1 57 ? -1.292 -11.617 -9.016 1 97.5 57 ILE B CA 1
ATOM 1451 C C . ILE B 1 57 ? -1.168 -12.531 -10.234 1 97.5 57 ILE B C 1
ATOM 1453 O O . ILE B 1 57 ? -1.069 -13.75 -10.094 1 97.5 57 ILE B O 1
ATOM 1457 N N . ASP B 1 58 ? -1.378 -11.906 -11.445 1 97.25 58 ASP B N 1
ATOM 1458 C CA . ASP B 1 58 ? -1.027 -12.516 -12.719 1 97.25 58 ASP B CA 1
ATOM 1459 C C . ASP B 1 58 ? 0.292 -11.961 -13.25 1 97.25 58 ASP B C 1
ATOM 1461 O O . ASP B 1 58 ? 0.366 -10.797 -13.648 1 97.25 58 ASP B O 1
ATOM 1465 N N . PHE B 1 59 ? 1.368 -12.758 -13.289 1 95.62 59 PHE B N 1
ATOM 1466 C CA . PHE B 1 59 ? 2.68 -12.297 -13.727 1 95.62 59 PHE B CA 1
ATOM 1467 C C . PHE B 1 59 ? 2.639 -11.859 -15.188 1 95.62 59 PHE B C 1
ATOM 1469 O O . PHE B 1 59 ? 3.498 -11.094 -15.633 1 95.62 59 PHE B O 1
ATOM 1476 N N . ASN B 1 60 ? 1.602 -12.258 -15.883 1 94.44 60 ASN B N 1
ATOM 1477 C CA . ASN B 1 60 ? 1.557 -11.969 -17.312 1 94.44 60 ASN B CA 1
ATOM 1478 C C . ASN B 1 60 ? 0.856 -10.648 -17.594 1 94.44 60 ASN B C 1
ATOM 1480 O O . ASN B 1 60 ? 1.026 -10.062 -18.672 1 94.44 60 ASN B O 1
ATOM 1484 N N . THR B 1 61 ? -0.009 -10.258 -16.703 1 92.75 61 THR B N 1
ATOM 1485 C CA . THR B 1 61 ? -0.827 -9.078 -16.938 1 92.75 61 THR B CA 1
ATOM 1486 C C 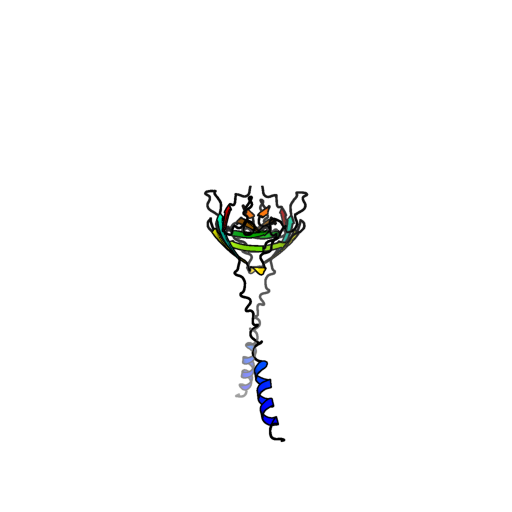. THR B 1 61 ? -0.438 -7.949 -15.984 1 92.75 61 THR B C 1
ATOM 1488 O O . THR B 1 61 ? -0.822 -7.961 -14.812 1 92.75 61 THR B O 1
ATOM 1491 N N . PRO B 1 62 ? 0.184 -6.973 -16.562 1 85.38 62 PRO B N 1
ATOM 1492 C CA . PRO B 1 62 ? 0.617 -5.855 -15.727 1 85.38 62 PRO B CA 1
ATOM 1493 C C . PRO B 1 62 ? -0.521 -5.266 -14.898 1 85.38 62 PRO B C 1
ATOM 1495 O O . PRO B 1 62 ? -1.602 -4.992 -15.422 1 85.38 62 PRO B O 1
ATOM 1498 N N . GLY B 1 63 ? -0.257 -5.109 -13.641 1 84.88 63 GLY B N 1
ATOM 1499 C CA . GLY B 1 63 ? -1.188 -4.43 -12.75 1 84.88 63 GLY B CA 1
ATOM 1500 C C . GLY B 1 63 ? -2.355 -5.301 -12.328 1 84.88 63 GLY B C 1
ATOM 1501 O O . GLY B 1 63 ? -3.258 -4.844 -11.633 1 84.88 63 GLY B O 1
ATOM 1502 N N . ALA B 1 64 ? -2.396 -6.551 -12.781 1 90.12 64 ALA B N 1
ATOM 1503 C CA . ALA B 1 64 ? -3.541 -7.406 -12.477 1 90.12 64 ALA B CA 1
ATOM 1504 C C . ALA B 1 64 ? -3.41 -8.023 -11.086 1 90.12 64 ALA B C 1
ATOM 1506 O O . ALA B 1 64 ? -2.721 -9.031 -10.906 1 90.12 64 ALA B O 1
ATOM 1507 N N . ILE B 1 65 ? -4.051 -7.438 -10.141 1 93.5 65 ILE B N 1
ATOM 1508 C CA . ILE B 1 65 ? -4.191 -7.988 -8.797 1 93.5 65 ILE B CA 1
ATOM 1509 C C . ILE B 1 65 ? -5.5 -8.766 -8.695 1 93.5 65 ILE B C 1
ATOM 1511 O O . ILE B 1 65 ? -6.582 -8.195 -8.852 1 93.5 65 ILE B O 1
ATOM 1515 N N . ILE B 1 66 ? -5.359 -10.023 -8.523 1 95.81 66 ILE B N 1
ATOM 1516 C CA . ILE B 1 66 ? -6.512 -10.914 -8.445 1 95.81 66 ILE B CA 1
ATOM 1517 C C . ILE B 1 66 ? -7.156 -10.797 -7.062 1 95.81 66 ILE B C 1
ATOM 1519 O O . ILE B 1 66 ? -8.375 -10.656 -6.953 1 95.81 66 ILE B O 1
ATOM 1523 N N . SER B 1 67 ? -6.406 -10.867 -6.047 1 95.69 67 SER B N 1
ATOM 1524 C CA . SER B 1 67 ? -6.816 -10.703 -4.656 1 95.69 67 SER B CA 1
ATOM 1525 C C . SER B 1 67 ? -5.664 -10.203 -3.793 1 95.69 67 SER B C 1
ATOM 1527 O O . SER B 1 67 ? -4.496 -10.438 -4.109 1 95.69 67 SER B O 1
ATOM 1529 N N . GLN B 1 68 ? -6.059 -9.438 -2.74 1 96.31 68 GLN B N 1
ATOM 1530 C CA . GLN B 1 68 ? -5.004 -8.969 -1.848 1 96.31 68 GLN B CA 1
ATOM 1531 C C . GLN B 1 68 ? -5.531 -8.781 -0.427 1 96.31 68 GLN B C 1
ATOM 1533 O O . GLN B 1 68 ? -6.734 -8.609 -0.223 1 96.31 68 GLN B O 1
ATOM 1538 N N . LYS B 1 69 ? -4.562 -8.766 0.493 1 96.38 69 LYS B N 1
ATOM 1539 C CA . LYS B 1 69 ? -4.789 -8.516 1.913 1 96.38 69 LYS B CA 1
ATOM 1540 C C . LYS B 1 69 ? -3.781 -7.504 2.457 1 96.38 69 LYS B C 1
ATOM 1542 O O . LYS B 1 69 ? -2.594 -7.566 2.133 1 96.38 69 LYS B O 1
ATOM 1547 N N . ASN B 1 70 ? -4.273 -6.574 3.143 1 94.75 70 ASN B N 1
ATOM 1548 C CA . ASN B 1 70 ? -3.471 -5.535 3.781 1 94.75 70 ASN B CA 1
ATOM 1549 C C . ASN B 1 70 ? -3.809 -5.398 5.266 1 94.75 70 ASN B C 1
ATOM 1551 O O . ASN B 1 70 ? -4.957 -5.129 5.621 1 94.75 70 ASN B O 1
ATOM 1555 N N . PHE B 1 71 ? -2.867 -5.641 6.141 1 96.81 71 PHE B N 1
ATOM 1556 C CA . PHE B 1 71 ? -3.156 -5.566 7.57 1 96.81 71 PHE B CA 1
ATOM 1557 C C . PHE B 1 71 ? -1.898 -5.23 8.359 1 96.81 71 PHE B C 1
ATOM 1559 O O . PHE B 1 71 ? -0.786 -5.324 7.836 1 96.81 71 PHE B O 1
ATOM 1566 N N . ASP B 1 72 ? -2.08 -4.852 9.625 1 96.12 72 ASP B N 1
ATOM 1567 C CA . ASP B 1 72 ? -0.972 -4.547 10.531 1 96.12 72 ASP B CA 1
ATOM 1568 C C . ASP B 1 72 ? -0.194 -5.809 10.891 1 96.12 72 ASP B C 1
ATOM 1570 O O . ASP B 1 72 ? -0.787 -6.871 11.102 1 96.12 72 ASP B O 1
ATOM 1574 N N . ILE B 1 73 ? 1.078 -5.645 10.992 1 97.19 73 ILE B N 1
ATOM 1575 C CA . ILE B 1 73 ? 1.883 -6.793 11.391 1 97.19 73 ILE B CA 1
ATOM 1576 C C . ILE B 1 73 ? 2.883 -6.375 12.469 1 97.19 73 ILE B C 1
ATOM 1578 O O . ILE B 1 73 ? 3.389 -5.25 12.453 1 97.19 73 ILE B O 1
ATOM 1582 N N . ALA B 1 74 ? 3.213 -7.395 13.359 1 95.5 74 ALA B N 1
ATOM 1583 C CA . ALA B 1 74 ? 4.211 -7.168 14.398 1 95.5 74 ALA B CA 1
ATOM 1584 C C . ALA B 1 74 ? 5.453 -8.023 14.164 1 95.5 74 ALA B C 1
ATOM 1586 O O . ALA B 1 74 ? 6.562 -7.629 14.531 1 95.5 74 ALA B O 1
ATOM 1587 N N . ARG B 1 75 ? 5.195 -9.164 13.531 1 96.62 75 ARG B N 1
ATOM 1588 C CA . ARG B 1 75 ? 6.301 -10.094 13.312 1 96.62 75 ARG B CA 1
ATOM 1589 C C . ARG B 1 75 ? 6.074 -10.93 12.062 1 96.62 75 ARG B C 1
ATOM 1591 O O . ARG B 1 75 ? 4.949 -11.039 11.578 1 96.62 75 ARG B O 1
ATOM 1598 N N . ALA B 1 76 ? 7.223 -11.398 11.578 1 97.69 76 ALA B N 1
ATOM 1599 C CA . ALA B 1 76 ? 7.219 -12.344 10.461 1 97.69 76 ALA B CA 1
ATOM 1600 C C . ALA B 1 76 ? 7.852 -13.672 10.867 1 97.69 76 ALA B C 1
ATOM 1602 O O . ALA B 1 76 ? 8.656 -13.727 11.805 1 97.69 76 ALA B O 1
ATOM 1603 N N . PRO B 1 77 ? 7.418 -14.766 10.188 1 98.31 77 PRO B N 1
ATOM 1604 C CA . PRO B 1 77 ? 6.547 -14.844 9.016 1 98.31 77 PRO B CA 1
ATOM 1605 C C . PRO B 1 77 ? 5.062 -14.805 9.375 1 98.31 77 PRO B C 1
ATOM 1607 O O . PRO B 1 77 ? 4.691 -15.109 10.508 1 98.31 77 PRO B O 1
ATOM 1610 N N . VAL B 1 78 ? 4.25 -14.352 8.391 1 98.44 78 VAL B N 1
ATOM 1611 C CA . VAL B 1 78 ? 2.803 -14.273 8.562 1 98.44 78 VAL B CA 1
ATOM 1612 C C . VAL B 1 78 ? 2.115 -15.273 7.637 1 98.44 78 VAL B C 1
ATOM 1614 O O . VAL B 1 78 ? 2.447 -15.359 6.453 1 98.44 78 VAL B O 1
ATOM 1617 N N . PRO B 1 79 ? 1.217 -16.031 8.195 1 98.69 79 PRO B N 1
ATOM 1618 C CA . PRO B 1 79 ? 0.451 -16.938 7.32 1 98.69 79 PRO B CA 1
ATOM 1619 C C . PRO B 1 79 ? -0.58 -16.188 6.477 1 98.69 79 PRO B C 1
ATOM 1621 O O . PRO B 1 79 ? -1.035 -15.102 6.863 1 98.69 79 PRO B O 1
ATOM 1624 N N . PHE B 1 80 ? -0.88 -16.734 5.352 1 98.81 80 PHE B N 1
ATOM 1625 C CA . PHE B 1 80 ? -1.961 -16.203 4.527 1 98.81 80 PHE B CA 1
ATOM 1626 C C . PHE B 1 80 ? -2.744 -17.344 3.869 1 98.81 80 PHE B C 1
ATOM 1628 O O . PHE B 1 80 ? -2.244 -18.453 3.746 1 98.81 80 PHE B O 1
ATOM 1635 N N . LYS B 1 81 ? -3.992 -16.969 3.43 1 98.75 81 LYS B N 1
ATOM 1636 C CA . LYS B 1 81 ? -4.883 -17.875 2.695 1 98.75 81 LYS B CA 1
ATOM 1637 C C . LYS B 1 81 ? -5.742 -17.094 1.704 1 98.75 81 LYS B C 1
ATOM 1639 O O . LYS B 1 81 ? -6.395 -16.109 2.072 1 98.75 81 LYS B O 1
ATOM 1644 N N . PHE B 1 82 ? -5.672 -17.469 0.519 1 98.62 82 PHE B N 1
ATOM 1645 C CA . PHE B 1 82 ? -6.59 -16.984 -0.508 1 98.62 82 PHE B CA 1
ATOM 1646 C C . PHE B 1 82 ? -7.551 -18.094 -0.937 1 98.62 82 PHE B C 1
ATOM 1648 O O . PHE B 1 82 ? -7.133 -19.219 -1.181 1 98.62 82 PHE B O 1
ATOM 1655 N N . THR B 1 83 ? -8.797 -17.797 -1.036 1 98.19 83 THR B N 1
ATOM 1656 C CA . THR B 1 83 ? -9.828 -18.703 -1.525 1 98.19 83 THR B CA 1
ATOM 1657 C C . THR B 1 83 ? -10.477 -18.156 -2.793 1 98.19 83 THR B C 1
ATOM 1659 O O . THR B 1 83 ? -11.125 -17.109 -2.76 1 98.19 83 THR B O 1
ATOM 1662 N N . LEU B 1 84 ? -10.32 -18.922 -3.85 1 97.44 84 LEU B N 1
ATOM 1663 C CA . LEU B 1 84 ? -10.844 -18.484 -5.141 1 97.44 84 LEU B CA 1
ATOM 1664 C C . LEU B 1 84 ? -11.945 -19.422 -5.629 1 97.44 84 LEU B C 1
ATOM 1666 O O . LEU B 1 84 ? -11.742 -20.625 -5.703 1 97.44 84 LEU B O 1
ATOM 1670 N N . PRO B 1 85 ? -13.055 -18.797 -5.969 1 94.94 85 PRO B N 1
ATOM 1671 C CA . PRO B 1 85 ? -13.992 -19.656 -6.695 1 94.94 85 PRO B CA 1
ATOM 1672 C C . PRO B 1 85 ? -13.375 -20.281 -7.941 1 94.94 85 PRO B C 1
ATOM 1674 O O . PRO B 1 85 ? -12.672 -19.609 -8.695 1 94.94 85 PRO B O 1
ATOM 1677 N N . ALA B 1 86 ? -13.742 -21.484 -8.164 1 93.62 86 ALA B N 1
ATOM 1678 C CA . ALA B 1 86 ? -13.141 -22.234 -9.258 1 93.62 86 ALA B CA 1
ATOM 1679 C C . ALA B 1 86 ? -13.414 -21.578 -10.602 1 93.62 86 ALA B C 1
ATOM 1681 O O . ALA B 1 86 ? -12.57 -21.594 -11.5 1 93.62 86 ALA B O 1
ATOM 1682 N N . GLU B 1 87 ? -14.547 -20.953 -10.773 1 91.94 87 GLU B N 1
ATOM 1683 C CA . GLU B 1 87 ? -14.961 -20.359 -12.039 1 91.94 87 GLU B CA 1
ATOM 1684 C C . GLU B 1 87 ? -14.125 -19.125 -12.367 1 91.94 87 GLU B C 1
ATOM 1686 O O . GLU B 1 87 ? -14.07 -18.703 -13.523 1 91.94 87 GLU B O 1
ATOM 1691 N N . LEU B 1 88 ? -13.422 -18.656 -11.281 1 91.12 88 LEU B N 1
ATOM 1692 C CA . LEU B 1 88 ? -12.633 -17.438 -11.484 1 91.12 88 LEU B CA 1
ATOM 1693 C C . LEU B 1 88 ? -11.188 -17.781 -11.82 1 91.12 88 LEU B C 1
ATOM 1695 O O . LEU B 1 88 ? -10.414 -16.906 -12.219 1 91.12 88 LEU B O 1
ATOM 1699 N N . VAL B 1 89 ? -10.875 -19.016 -11.586 1 96 89 VAL B N 1
ATOM 1700 C CA . VAL B 1 89 ? -9.531 -19.453 -11.93 1 96 89 VAL B CA 1
ATOM 1701 C C . VAL B 1 89 ? -9.445 -19.719 -13.438 1 96 89 VAL B C 1
ATOM 1703 O O . VAL B 1 89 ? -10.188 -20.547 -13.969 1 96 89 VAL B O 1
ATOM 1706 N N . LYS B 1 90 ? -8.617 -19.031 -14.109 1 95 90 LYS B N 1
ATOM 1707 C CA . LYS B 1 90 ? -8.531 -19.078 -15.57 1 95 90 LYS B CA 1
ATOM 1708 C C . LYS B 1 90 ? -7.254 -19.797 -16.016 1 95 90 LYS B C 1
ATOM 1710 O O . LYS B 1 90 ? -6.195 -19.609 -15.414 1 95 90 LYS B O 1
ATOM 1715 N N . SER B 1 91 ? -7.555 -20.391 -17.172 1 92.38 91 SER B N 1
ATOM 1716 C CA . SER B 1 91 ? -6.398 -21 -17.812 1 92.38 91 SER B CA 1
ATOM 1717 C C . SER B 1 91 ? -5.5 -19.953 -18.453 1 92.38 91 SER B C 1
ATOM 1719 O O . SER B 1 91 ? -5.984 -18.938 -18.953 1 92.38 91 SER B O 1
ATOM 1721 N N . GLY B 1 92 ? -4.199 -19.984 -18.375 1 94 92 GLY B N 1
ATOM 1722 C CA . GLY B 1 92 ? -3.285 -19.062 -19.031 1 94 92 GLY B CA 1
ATOM 1723 C C . GLY B 1 92 ? -2.727 -18.016 -18.094 1 94 92 GLY B C 1
ATOM 1724 O O . GLY B 1 92 ? -1.771 -17.312 -18.438 1 94 92 GLY B O 1
ATOM 1725 N N . VAL B 1 93 ? -3.508 -17.875 -17.016 1 96.81 93 VAL B N 1
ATOM 1726 C CA . VAL B 1 93 ? -2.996 -16.953 -16.016 1 96.81 93 VAL B CA 1
ATOM 1727 C C . VAL B 1 93 ? -1.748 -17.547 -15.359 1 96.81 93 VAL B C 1
ATOM 1729 O O . VAL B 1 93 ? -1.709 -18.734 -15.039 1 96.81 93 VAL B O 1
ATOM 1732 N N . ASP B 1 94 ? -0.701 -16.75 -15.258 1 97.56 94 ASP B N 1
ATOM 1733 C CA . ASP B 1 94 ? 0.498 -17.125 -14.516 1 97.56 94 ASP B CA 1
ATOM 1734 C C . ASP B 1 94 ? 0.433 -16.625 -13.07 1 97.56 94 ASP B C 1
ATOM 1736 O O . ASP B 1 94 ? 1.021 -15.594 -12.742 1 97.56 94 ASP B O 1
ATOM 1740 N N . TYR B 1 95 ? -0.202 -17.375 -12.172 1 98.38 95 TYR B N 1
ATOM 1741 C CA . TYR B 1 95 ? -0.5 -16.969 -10.805 1 98.38 95 TYR B CA 1
ATOM 1742 C C . TYR B 1 95 ? 0.767 -16.922 -9.961 1 98.38 95 TYR B C 1
ATOM 1744 O O . TYR B 1 95 ? 1.573 -17.859 -10 1 98.38 95 TYR B O 1
ATOM 1752 N N . GLY B 1 96 ? 0.881 -15.898 -9.195 1 98.38 96 GLY B N 1
ATOM 1753 C CA . GLY B 1 96 ? 1.938 -15.797 -8.203 1 98.38 96 GLY B CA 1
ATOM 1754 C C . GLY B 1 96 ? 1.527 -15.008 -6.973 1 98.38 96 GLY B C 1
ATOM 1755 O O . GLY B 1 96 ? 0.491 -14.336 -6.977 1 98.38 96 GLY B O 1
ATOM 1756 N N . VAL B 1 97 ? 2.271 -15.203 -5.898 1 98.81 97 VAL B N 1
ATOM 1757 C CA . VAL B 1 97 ? 2.059 -14.438 -4.672 1 98.81 97 VAL B CA 1
ATOM 1758 C C . VAL B 1 97 ? 3.227 -13.477 -4.453 1 98.81 97 VAL B C 1
ATOM 1760 O O . VAL B 1 97 ? 4.387 -13.852 -4.637 1 98.81 97 VAL B O 1
ATOM 1763 N N . VAL B 1 98 ? 2.928 -12.227 -4.18 1 98.38 98 VAL B N 1
ATOM 1764 C CA . VAL B 1 98 ? 3.902 -11.211 -3.805 1 98.38 98 VAL B CA 1
ATOM 1765 C C . VAL B 1 98 ? 3.533 -10.617 -2.449 1 98.38 98 VAL B C 1
ATOM 1767 O O . VAL B 1 98 ? 2.363 -10.625 -2.057 1 98.38 98 VAL B O 1
ATOM 1770 N N . ALA B 1 99 ? 4.535 -10.117 -1.722 1 98.81 99 ALA B N 1
ATOM 1771 C CA . ALA B 1 99 ? 4.316 -9.492 -0.422 1 98.81 99 ALA B CA 1
ATOM 1772 C C . ALA B 1 99 ? 5.234 -8.289 -0.231 1 98.81 99 ALA B C 1
ATOM 1774 O O 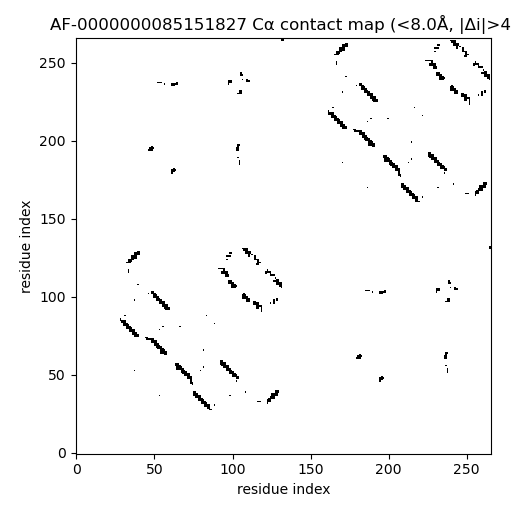. ALA B 1 99 ? 6.332 -8.242 -0.792 1 98.81 99 ALA B O 1
ATOM 1775 N N . MET B 1 100 ? 4.734 -7.316 0.529 1 98.5 100 MET B N 1
ATOM 1776 C CA . MET B 1 100 ? 5.469 -6.098 0.861 1 98.5 100 MET B CA 1
ATOM 1777 C C . MET B 1 100 ? 5.148 -5.637 2.279 1 98.5 100 MET B C 1
ATOM 1779 O O . MET B 1 100 ? 3.986 -5.652 2.691 1 98.5 100 MET B O 1
ATOM 1783 N N . ILE B 1 101 ? 6.18 -5.285 3.01 1 98.19 101 ILE B N 1
ATOM 1784 C CA . ILE B 1 101 ? 5.98 -4.652 4.309 1 98.19 101 ILE B CA 1
ATOM 1785 C C . ILE B 1 101 ? 6.281 -3.158 4.207 1 98.19 101 ILE B C 1
ATOM 1787 O O . ILE B 1 101 ? 7.324 -2.762 3.682 1 98.19 101 ILE B O 1
ATOM 1791 N N . THR B 1 102 ? 5.352 -2.361 4.691 1 96.94 102 THR B N 1
ATOM 1792 C CA . THR B 1 102 ? 5.523 -0.913 4.699 1 96.94 102 THR B CA 1
ATOM 1793 C C . THR B 1 102 ? 5.59 -0.382 6.129 1 96.94 102 THR B C 1
ATOM 1795 O O . THR B 1 102 ? 5.043 -0.99 7.047 1 96.94 102 THR B O 1
ATOM 1798 N N . TYR B 1 103 ? 6.273 0.728 6.258 1 95.38 103 TYR B N 1
ATOM 1799 C CA . TYR B 1 103 ? 6.379 1.522 7.477 1 95.38 103 TYR B CA 1
ATOM 1800 C C . TYR B 1 103 ? 6.266 3.012 7.168 1 95.38 103 TYR B C 1
ATOM 1802 O O . TYR B 1 103 ? 7.012 3.539 6.34 1 95.38 103 TYR B O 1
ATOM 1810 N N . GLN B 1 104 ? 5.266 3.646 7.754 1 93.44 104 GLN B N 1
ATOM 1811 C CA . GLN B 1 104 ? 5.023 5.074 7.566 1 93.44 104 GLN B CA 1
ATOM 1812 C C . GLN B 1 104 ? 4.887 5.414 6.086 1 93.44 104 GLN B C 1
ATOM 1814 O O . GLN B 1 104 ? 5.465 6.395 5.613 1 93.44 104 GLN B O 1
ATOM 1819 N N . GLY B 1 105 ? 4.301 4.496 5.375 1 92.38 105 GLY B N 1
ATOM 1820 C CA . GLY B 1 105 ? 3.928 4.793 4 1 92.38 105 GLY B CA 1
ATOM 1821 C C . GLY B 1 105 ? 5 4.414 2.998 1 92.38 105 GLY B C 1
ATOM 1822 O O . GLY B 1 105 ? 4.812 4.574 1.789 1 92.38 105 GLY B O 1
ATOM 1823 N N . ASN B 1 106 ? 6.086 3.854 3.49 1 93.12 106 ASN B N 1
ATOM 1824 C CA . ASN B 1 106 ? 7.176 3.439 2.611 1 93.12 106 ASN B CA 1
ATOM 1825 C C . ASN B 1 106 ? 7.496 1.957 2.773 1 93.12 106 ASN B C 1
ATOM 1827 O O . ASN B 1 106 ? 7.422 1.42 3.881 1 93.12 106 ASN B O 1
ATOM 1831 N N . ALA B 1 107 ? 7.898 1.338 1.656 1 97.5 107 ALA B N 1
ATOM 1832 C CA . ALA B 1 107 ? 8.266 -0.074 1.688 1 97.5 107 ALA B CA 1
ATOM 1833 C C . ALA B 1 107 ? 9.617 -0.274 2.377 1 97.5 107 ALA B C 1
ATOM 1835 O O . ALA B 1 107 ? 10.586 0.43 2.078 1 97.5 107 ALA B O 1
ATOM 1836 N N . ILE B 1 108 ? 9.633 -1.244 3.283 1 96.56 108 ILE B N 1
ATOM 1837 C CA . ILE B 1 108 ? 10.93 -1.552 3.887 1 96.56 108 ILE B CA 1
ATOM 1838 C C . ILE B 1 108 ? 11.344 -2.973 3.514 1 96.56 108 ILE B C 1
ATOM 1840 O O . ILE B 1 108 ? 12.539 -3.295 3.51 1 96.56 108 ILE B O 1
ATOM 1844 N N . PHE B 1 109 ? 10.398 -3.889 3.145 1 98.31 109 PHE B N 1
ATOM 1845 C CA . PHE B 1 109 ? 10.633 -5.203 2.559 1 98.31 109 PHE B CA 1
ATOM 1846 C C . PHE B 1 109 ? 9.711 -5.434 1.366 1 98.31 109 PHE B C 1
ATOM 1848 O O . PHE B 1 109 ? 8.547 -5.027 1.388 1 98.31 109 PHE B O 1
ATOM 1855 N N . GLN B 1 110 ? 10.25 -6.156 0.373 1 98.25 110 GLN B N 1
ATOM 1856 C CA . GLN B 1 110 ? 9.367 -6.523 -0.732 1 98.25 110 GLN B CA 1
ATOM 1857 C C . GLN B 1 110 ? 9.875 -7.777 -1.443 1 98.25 110 GLN B C 1
ATOM 1859 O O . GLN B 1 110 ? 10.922 -8.32 -1.08 1 98.25 110 GLN B O 1
ATOM 1864 N N . THR B 1 111 ? 9.109 -8.227 -2.404 1 98.06 111 THR B N 1
ATOM 1865 C CA . THR B 1 111 ? 9.375 -9.484 -3.105 1 98.06 111 THR B CA 1
ATOM 1866 C C . THR B 1 111 ? 10.117 -9.227 -4.41 1 98.06 111 THR B C 1
ATOM 1868 O O . THR B 1 111 ? 9.734 -8.359 -5.195 1 98.06 111 THR B O 1
ATOM 1871 N N . TYR B 1 112 ? 11.203 -10.008 -4.652 1 96.25 112 TYR B N 1
ATOM 1872 C CA . TYR B 1 112 ? 11.961 -9.82 -5.887 1 96.25 112 TYR B CA 1
ATOM 1873 C C . TYR B 1 112 ? 11.906 -11.07 -6.758 1 96.25 112 TYR B C 1
ATOM 1875 O O . TYR B 1 112 ? 12.039 -10.992 -7.98 1 96.25 112 TYR B O 1
ATOM 1883 N N . ASP B 1 113 ? 11.617 -12.211 -6.18 1 97.25 113 ASP B N 1
ATOM 1884 C CA . ASP B 1 113 ? 11.547 -13.477 -6.906 1 97.25 113 ASP B CA 1
ATOM 1885 C C . ASP B 1 113 ? 10.102 -13.828 -7.25 1 97.25 113 ASP B C 1
ATOM 1887 O O . ASP B 1 113 ? 9.164 -13.281 -6.668 1 97.25 113 ASP B O 1
ATOM 1891 N N . LYS B 1 114 ? 10 -14.734 -8.203 1 97.62 114 LYS B N 1
ATOM 1892 C CA . LYS B 1 114 ? 8.664 -15.172 -8.578 1 97.62 114 LYS B CA 1
ATOM 1893 C C . LYS B 1 114 ? 8.227 -16.375 -7.754 1 97.62 114 LYS B C 1
ATOM 1895 O O . LYS B 1 114 ? 8.867 -17.438 -7.797 1 97.62 114 LYS B O 1
ATOM 1900 N N . PHE B 1 115 ? 7.145 -16.281 -7.055 1 98.75 115 PHE B N 1
ATOM 1901 C CA . PHE B 1 115 ? 6.539 -17.375 -6.309 1 98.75 115 PHE B CA 1
ATOM 1902 C C . PHE B 1 115 ? 5.227 -17.812 -6.949 1 98.75 115 PHE B C 1
ATOM 1904 O O . PHE B 1 115 ? 4.152 -17.359 -6.539 1 98.75 115 PHE B O 1
ATOM 1911 N N . ARG B 1 116 ? 5.359 -18.797 -7.84 1 98.56 116 ARG B N 1
ATOM 1912 C CA . ARG B 1 116 ? 4.238 -19.219 -8.672 1 98.56 116 ARG B CA 1
ATOM 1913 C C . ARG B 1 116 ? 3.332 -20.188 -7.902 1 98.56 116 ARG B C 1
ATOM 1915 O O . ARG B 1 116 ? 3.811 -21.016 -7.137 1 98.56 116 ARG B O 1
ATOM 1922 N N . VAL B 1 117 ? 2.098 -20.062 -8.156 1 98.75 117 VAL B N 1
ATOM 1923 C CA . VAL B 1 117 ? 1.099 -20.984 -7.602 1 98.75 117 VAL B CA 1
ATOM 1924 C C . VAL B 1 117 ? 0.049 -21.297 -8.664 1 98.75 117 VAL B C 1
ATOM 1926 O O . VAL B 1 117 ? -0.023 -20.625 -9.695 1 98.75 117 VAL B O 1
ATOM 1929 N N . ILE B 1 118 ? -0.733 -22.328 -8.477 1 98.38 118 ILE B N 1
ATOM 1930 C CA . ILE B 1 118 ? -1.881 -22.781 -9.258 1 98.38 118 ILE B CA 1
ATOM 1931 C C . ILE B 1 118 ? -1.416 -23.25 -10.633 1 98.38 118 ILE B C 1
ATOM 1933 O O . ILE B 1 118 ? -1.504 -24.438 -10.953 1 98.38 118 ILE B O 1
ATOM 1937 N N . SER B 1 119 ? -0.787 -22.328 -11.359 1 97.5 119 SER B N 1
ATOM 1938 C CA . SER B 1 119 ? -0.435 -22.625 -12.742 1 97.5 119 SER B CA 1
ATOM 1939 C C . SER B 1 119 ? 0.681 -23.672 -12.82 1 97.5 119 SER B C 1
ATOM 1941 O O . SER B 1 119 ? 0.819 -24.375 -13.82 1 97.5 119 SER B O 1
ATOM 1943 N N . ASN B 1 120 ? 1.449 -23.734 -11.789 1 97.56 120 ASN B N 1
ATOM 1944 C CA . ASN B 1 120 ? 2.535 -24.719 -11.75 1 97.56 120 ASN B CA 1
ATOM 1945 C C . ASN B 1 120 ? 2.139 -25.969 -10.969 1 97.56 120 ASN B C 1
ATOM 1947 O O . ASN B 1 120 ? 2.988 -26.797 -10.656 1 97.56 120 ASN B O 1
ATOM 1951 N N . GLY B 1 121 ? 0.903 -25.984 -10.57 1 97.25 121 GLY B N 1
ATOM 1952 C CA . GLY B 1 121 ? 0.396 -27.141 -9.859 1 97.25 121 GLY B CA 1
ATOM 1953 C C . GLY B 1 121 ? 0.608 -27.062 -8.359 1 97.25 121 GLY B C 1
ATOM 1954 O O . GLY B 1 121 ? 0.31 -28.016 -7.629 1 97.25 121 GLY B O 1
ATOM 1955 N N . GLN B 1 122 ? 1.261 -26.016 -7.934 1 98.38 122 GLN B N 1
ATOM 1956 C CA . GLN B 1 122 ? 1.472 -25.812 -6.508 1 98.38 122 GLN B CA 1
ATOM 1957 C C . GLN B 1 122 ? 0.396 -24.891 -5.922 1 98.38 122 GLN B C 1
ATOM 1959 O O . GLN B 1 122 ? -0.017 -23.922 -6.562 1 98.38 122 GLN B O 1
ATOM 1964 N N . PHE B 1 123 ? 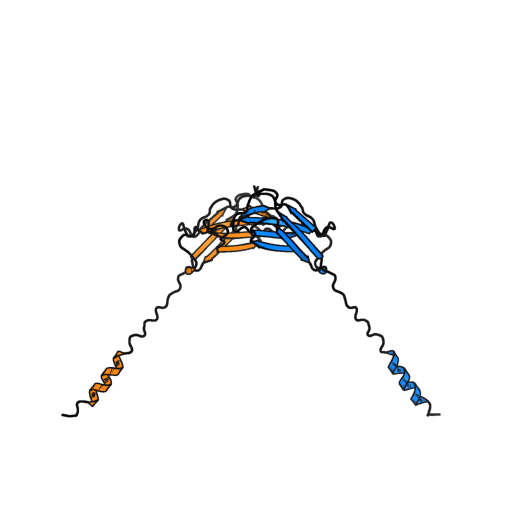-0.004 -25.188 -4.652 1 98.5 123 PHE B N 1
ATOM 1965 C CA . PHE B 1 123 ? -1.066 -24.406 -4.035 1 98.5 123 PHE B CA 1
ATOM 1966 C C . PHE B 1 123 ? -0.626 -23.875 -2.676 1 98.5 123 PHE B C 1
ATOM 1968 O O . PHE B 1 123 ? -1.439 -23.344 -1.918 1 98.5 123 PHE B O 1
ATOM 1975 N N . THR B 1 124 ? 0.616 -24.125 -2.344 1 98.75 124 THR B N 1
ATOM 1976 C CA . THR B 1 124 ? 1.274 -23.578 -1.167 1 98.75 124 THR B CA 1
ATOM 1977 C C . THR B 1 124 ? 2.615 -22.953 -1.542 1 98.75 124 THR B C 1
ATOM 1979 O O . THR B 1 124 ? 3.297 -23.422 -2.449 1 98.75 124 THR B O 1
ATOM 1982 N N . THR B 1 125 ? 2.918 -21.828 -0.881 1 98.81 125 THR B N 1
ATOM 1983 C CA . THR B 1 125 ? 4.215 -21.219 -1.146 1 98.81 125 THR B CA 1
ATOM 1984 C C . THR B 1 125 ? 4.691 -20.422 0.064 1 98.81 125 THR B C 1
ATOM 1986 O O . THR B 1 125 ? 3.885 -20.016 0.899 1 98.81 125 THR B O 1
ATOM 1989 N N . GLN B 1 126 ? 6.016 -20.328 0.15 1 98.62 126 GLN B N 1
ATOM 1990 C CA . GLN B 1 126 ? 6.656 -19.422 1.087 1 98.62 126 GLN B CA 1
ATOM 1991 C C . GLN B 1 126 ? 7.262 -18.219 0.359 1 98.62 126 GLN B C 1
ATOM 1993 O O . GLN B 1 126 ? 8.273 -18.359 -0.332 1 98.62 126 GLN B O 1
ATOM 1998 N N . VAL B 1 127 ? 6.641 -17.156 0.559 1 98.88 127 VAL B N 1
ATOM 1999 C CA . VAL B 1 127 ? 7.094 -15.93 -0.102 1 98.88 127 VAL B CA 1
ATOM 2000 C C . VAL B 1 127 ? 8.219 -15.289 0.712 1 98.88 127 VAL B C 1
ATOM 2002 O O . VAL B 1 127 ? 8.023 -14.938 1.878 1 98.88 127 VAL B O 1
ATOM 2005 N N . LEU B 1 128 ? 9.336 -15.148 0.102 1 98.81 128 LEU B N 1
ATOM 2006 C CA . LEU B 1 128 ? 10.484 -14.547 0.76 1 98.81 128 LEU B CA 1
ATOM 2007 C C . LEU B 1 128 ? 10.703 -13.117 0.277 1 98.81 128 LEU B C 1
ATOM 2009 O O . LEU B 1 128 ? 10.867 -12.883 -0.921 1 98.81 128 LEU B O 1
ATOM 2013 N N . MET B 1 129 ? 10.609 -12.219 1.253 1 98.62 129 MET B N 1
ATOM 2014 C CA . MET B 1 129 ? 10.891 -10.812 0.967 1 98.62 129 MET B CA 1
ATOM 2015 C C . MET B 1 129 ? 12.336 -10.469 1.313 1 98.62 129 MET B C 1
ATOM 2017 O O . MET B 1 129 ? 13 -11.211 2.047 1 98.62 129 MET B O 1
ATOM 2021 N N . LYS B 1 130 ? 12.773 -9.352 0.708 1 97.81 130 LYS B N 1
ATOM 2022 C CA . LYS B 1 130 ? 14.086 -8.789 1.032 1 97.81 130 LYS B CA 1
ATOM 2023 C C . LYS B 1 130 ? 13.977 -7.297 1.34 1 97.81 130 LYS B C 1
ATOM 2025 O O . LYS B 1 130 ? 13.008 -6.645 0.939 1 97.81 130 LYS B O 1
ATOM 2030 N N . ARG B 1 131 ? 14.984 -6.746 2.008 1 96.75 131 ARG B N 1
ATOM 2031 C CA . ARG B 1 131 ? 15 -5.332 2.359 1 96.75 131 ARG B CA 1
ATOM 2032 C C . ARG B 1 131 ? 14.992 -4.453 1.111 1 96.75 131 ARG B C 1
ATOM 2034 O O . ARG B 1 131 ? 15.68 -4.754 0.135 1 96.75 131 ARG B O 1
ATOM 2041 N N . VAL B 1 132 ? 14.172 -3.418 1.252 1 95.5 132 VAL B N 1
ATOM 2042 C CA . VAL B 1 132 ? 14.172 -2.438 0.173 1 95.5 132 VAL B CA 1
ATOM 2043 C C . VAL B 1 132 ? 15.43 -1.572 0.267 1 95.5 132 VAL B C 1
ATOM 2045 O O . VAL B 1 132 ? 15.766 -1.07 1.343 1 95.5 132 VAL B O 1
ATOM 2048 N N . LYS B 1 133 ? 16.281 -1.474 -0.803 1 78.75 133 LYS B N 1
ATOM 2049 C CA . LYS B 1 133 ? 17.531 -0.716 -0.838 1 78.75 133 LYS B CA 1
ATOM 2050 C C . LYS B 1 133 ? 17.281 0.728 -1.265 1 78.75 133 LYS B C 1
ATOM 2052 O O . LYS B 1 133 ? 16.359 1.006 -2.035 1 78.75 133 LYS B O 1
#

Organism: Shewanella frigidimarina (strain NCIMB 400) (NCBI:txid318167)

Sequence (266 aa):
MLIIKKGIQFAVVTLIAIMLNGCVTIEPEKPVIVNGYAGYIEKIALPQGCKINIALIDFNTPGAIISQKNFDIARAPVPFKFTLPAELVKSGVDYGVVAMITYQGNAIFQTYDKFRVISNGQFTTQVLMKRVKMLIIKKGIQFAVVTLIAIMLNGCVTIEPEKPVIVNGYAGYIEKIALPQGCKINIALIDFNTPGAIISQKNFDIARAPVPFKFTLPAELVKSGVDYGVVAMITYQGNAIFQTYDKFRVISNGQFTTQVLMKRVK

Radius of gyration: 34.41 Å; Cα contacts (8 Å, |Δi|>4): 531; chains: 2; bounding box: 87×110×81 Å

Foldseek 3Di:
DPPPPPPPVPPPPPPPPDPPPPPPPPDFDAWAKAKEWEDEDDPDWDDAPKKKKKFKAFPVDPPGTPDMDIDGDGDDTDIDMDIGRPVPDDDPGFIFMWMFMDDPHHTQKIADDTGTDDNVPHRYDYTYIDGDD/DPPPPPPPPVPPPPPPPPPPPPPPPPPFDAWAKAKEWEDEDDPDWDDAPKKKKKFKAFPVDPPGTPDMDIDGDGDDTDMDMDIGRPVPDDDPGFIFMWMFMDDPHHTQKTADDTGTDDNVPHRYDYTYIDGDD

pLDDT: mean 87.33, std 18.21, range [28.98, 98.88]

Secondary structure (DSSP, 8-state):
-GGGGGGSGGGSGGGGGGGGG------PPPPEEEEEEEEE-S--PPPTT-EEEEEEEETTSTT-EEEEEEEE-SSS-EEEEEEE-GGG--TT--EEEEEEEEETTEEEEEE-S--B-STTS--EEEEEEEE--/--GGGGGSGGGSGGGGGGGGG------PPPPEEEEEEEEESS--PPPTTEEEEEEEEETTSTT-EEEEEEEEESSS-EEEEEEE-GGG--TT--EEEEEEEEETTEEEEEE-S--B-STTS--EEEEEEEE--

Solvent-accessible surface area (backbone atoms only — not comparable to full-atom values): 15701 Å² total; per-residue (Å²): 134,82,78,67,67,73,69,67,66,71,68,68,71,71,71,74,72,73,74,75,72,73,74,74,77,77,72,76,71,70,61,46,61,39,37,39,34,43,32,59,80,71,95,68,85,63,60,69,49,21,31,35,38,42,31,36,31,31,78,76,40,74,38,42,70,77,46,74,48,74,48,78,44,72,67,75,65,38,76,50,74,46,79,37,56,43,89,72,62,60,86,87,51,43,31,27,49,39,36,25,33,30,46,73,66,27,69,50,28,27,48,84,69,88,43,62,27,61,68,77,73,32,46,60,49,75,40,61,29,43,74,55,83,132,80,79,66,64,75,69,62,68,71,66,68,72,71,70,75,71,73,72,75,72,74,74,75,77,77,72,76,70,71,61,44,62,39,38,39,36,42,30,60,82,71,96,66,85,62,62,69,48,21,32,36,37,42,32,37,30,32,79,78,40,72,38,42,67,78,46,74,49,74,47,78,43,70,68,74,65,39,76,50,75,46,79,36,56,44,89,73,62,58,88,87,50,44,31,25,48,40,37,26,33,29,48,71,65,28,70,49,28,26,47,84,69,87,43,65,26,62,68,78,72,32,45,62,49,74,40,62,29,42,74,54,83

Nearest PDB structures (foldseek):
  5wec-assembly1_A  TM=8.885E-01  e=2.395E-08  Vibrio cholerae O395
  1cd9-assembly1_B  TM=4.851E-01  e=3.833E+00  Mus musculus
  1pgr-assembly1_B  TM=5.849E-01  e=7.381E+00  Mus musculus
  2d9q-assembly1_B-2  TM=3.804E-01  e=2.102E+00  Homo sapiens
  1cd9-assembly1_D  TM=4.931E-01  e=6.266E+00  Mus musculus